Protein AF-A0A8J4EUK7-F1 (afdb_monomer_lite)

Radius of gyration: 21.83 Å; chains: 1; bounding box: 68×36×59 Å

Structure (mmCIF, N/CA/C/O backbone):
data_AF-A0A8J4EUK7-F1
#
_entry.id   AF-A0A8J4EUK7-F1
#
loop_
_atom_site.group_PDB
_atom_site.id
_atom_site.type_symbol
_atom_site.label_atom_id
_atom_site.label_alt_id
_atom_site.label_comp_id
_atom_site.label_asym_id
_atom_site.label_entity_id
_atom_site.label_seq_id
_atom_site.pdbx_PDB_ins_code
_atom_site.Cartn_x
_atom_site.Cartn_y
_atom_site.Cartn_z
_atom_site.occupancy
_atom_site.B_iso_or_equiv
_atom_site.auth_seq_id
_atom_site.auth_comp_id
_atom_site.auth_asym_id
_atom_site.auth_atom_id
_atom_site.pdbx_PDB_model_num
ATOM 1 N N . MET A 1 1 ? -29.110 13.288 3.189 1.00 81.62 1 MET A N 1
ATOM 2 C CA . MET A 1 1 ? -28.163 12.264 3.677 1.00 81.62 1 MET A CA 1
ATOM 3 C C . MET A 1 1 ? -27.012 12.983 4.357 1.00 81.62 1 MET A C 1
ATOM 5 O O . MET A 1 1 ? -26.437 13.863 3.729 1.00 81.62 1 MET A O 1
ATOM 9 N N . VAL A 1 2 ? -26.733 12.681 5.627 1.00 89.19 2 VAL A N 1
ATOM 10 C CA . VAL A 1 2 ? -25.627 13.283 6.393 1.00 89.19 2 VAL A CA 1
ATOM 11 C C . VAL A 1 2 ? -24.588 12.195 6.653 1.00 89.19 2 VAL A C 1
ATOM 13 O O . VAL A 1 2 ? -24.943 11.110 7.102 1.00 89.19 2 VAL A O 1
ATOM 16 N N . LEU A 1 3 ? -23.324 12.474 6.334 1.00 92.38 3 LEU A N 1
ATOM 17 C CA . LEU A 1 3 ? -22.189 11.578 6.562 1.00 92.38 3 LEU A CA 1
ATOM 18 C C . LEU A 1 3 ? -21.253 12.231 7.572 1.00 92.38 3 LEU A C 1
ATOM 20 O O . LEU A 1 3 ? -20.792 13.352 7.362 1.00 92.38 3 LEU A O 1
ATOM 24 N N . THR A 1 4 ? -20.961 11.524 8.655 1.00 90.62 4 THR A N 1
ATOM 25 C CA . THR A 1 4 ? -20.095 12.000 9.737 1.00 90.62 4 THR A CA 1
ATOM 26 C C . THR A 1 4 ? -19.095 10.912 10.095 1.00 90.62 4 THR A C 1
ATOM 28 O O . THR A 1 4 ? -19.456 9.738 10.151 1.00 90.62 4 THR A O 1
ATOM 31 N N . THR A 1 5 ? -17.848 11.287 10.370 1.00 93.00 5 THR A N 1
ATOM 32 C CA . THR A 1 5 ? -16.771 10.357 10.742 1.00 93.00 5 THR A CA 1
ATOM 33 C C . THR A 1 5 ? -16.168 10.768 12.080 1.00 93.00 5 THR A C 1
ATOM 35 O O . THR A 1 5 ? -15.889 11.950 12.272 1.00 93.00 5 THR A O 1
ATOM 38 N N . SER A 1 6 ? -15.905 9.814 12.974 1.00 91.19 6 SER A N 1
ATOM 39 C CA . SER A 1 6 ? -15.146 10.051 14.210 1.00 91.19 6 SER A CA 1
ATOM 40 C C . SER A 1 6 ? -13.853 9.242 14.199 1.00 91.19 6 SER A C 1
ATOM 42 O O . SER A 1 6 ? -13.865 8.058 13.864 1.00 91.19 6 SER A O 1
ATOM 44 N N . ASN A 1 7 ? -12.750 9.873 14.608 1.00 89.25 7 ASN A N 1
ATOM 45 C CA . ASN A 1 7 ? -11.462 9.201 14.809 1.00 89.25 7 ASN A CA 1
ATOM 46 C C . ASN A 1 7 ? -11.324 8.590 16.214 1.00 89.25 7 ASN A C 1
ATOM 48 O O . ASN A 1 7 ? -10.374 7.851 16.459 1.00 89.25 7 ASN A O 1
ATOM 52 N N . ILE A 1 8 ? -12.244 8.894 17.136 1.00 88.00 8 ILE A N 1
ATOM 53 C CA . ILE A 1 8 ? -12.228 8.387 18.511 1.00 88.00 8 ILE A CA 1
ATOM 54 C C . ILE A 1 8 ? -13.443 7.485 18.676 1.00 88.00 8 ILE A C 1
ATOM 56 O O . ILE A 1 8 ? -14.564 7.969 18.785 1.00 88.00 8 ILE A O 1
ATOM 60 N N . THR A 1 9 ? -13.234 6.174 18.641 1.00 79.44 9 THR A N 1
ATOM 61 C CA . THR A 1 9 ? -14.322 5.191 18.534 1.00 79.44 9 THR A CA 1
ATOM 62 C C . THR A 1 9 ? -15.049 4.928 19.846 1.00 79.44 9 THR A C 1
ATOM 64 O O . THR A 1 9 ? -16.249 4.684 19.827 1.00 79.44 9 THR A O 1
ATOM 67 N N . GLN A 1 10 ? -14.349 5.003 20.981 1.00 80.06 10 GLN A N 1
ATOM 68 C CA . GLN A 1 10 ? -14.921 4.743 22.310 1.00 80.06 10 GLN A CA 1
ATOM 69 C C . GLN A 1 10 ? -15.414 6.001 23.037 1.00 80.06 10 GLN A C 1
ATOM 71 O O . GLN A 1 10 ? -16.082 5.883 24.056 1.00 80.06 10 GLN A O 1
ATOM 76 N N . ALA A 1 11 ? -15.111 7.193 22.518 1.00 80.62 11 ALA A N 1
ATOM 77 C CA . ALA A 1 11 ? -15.530 8.465 23.116 1.00 80.62 11 ALA A CA 1
ATOM 78 C C . ALA A 1 11 ? -16.622 9.172 22.297 1.00 80.62 11 ALA A C 1
ATOM 80 O O . ALA A 1 11 ? -16.790 10.384 22.404 1.00 80.62 11 ALA A O 1
ATOM 81 N N . ILE A 1 12 ? -17.326 8.437 21.430 1.00 85.69 12 ILE A N 1
ATOM 82 C CA . ILE A 1 12 ? -18.432 9.006 20.657 1.00 85.69 12 ILE A CA 1
ATOM 83 C C . ILE A 1 12 ? -19.620 9.206 21.592 1.00 85.69 12 ILE A C 1
ATOM 85 O O . ILE A 1 12 ? -19.993 8.301 22.337 1.00 85.69 12 ILE A O 1
ATOM 89 N N . ASP A 1 13 ? -20.219 10.391 21.517 1.00 87.50 13 ASP A N 1
ATOM 90 C CA . ASP A 1 13 ? -21.416 10.733 22.270 1.00 87.50 13 ASP A CA 1
ATOM 91 C C . ASP A 1 13 ? -22.557 9.739 21.986 1.00 87.50 13 ASP A C 1
ATOM 93 O O . ASP A 1 13 ? -22.898 9.447 20.833 1.00 87.50 13 ASP A O 1
ATOM 97 N N . VAL A 1 14 ? -23.152 9.215 23.059 1.00 80.56 14 VAL A N 1
ATOM 98 C CA . VAL A 1 14 ? -24.196 8.186 22.991 1.00 80.56 14 VAL A CA 1
ATOM 99 C C . VAL A 1 14 ? -25.446 8.701 22.276 1.00 80.56 14 VAL A C 1
ATOM 101 O O . VAL A 1 14 ? -26.062 7.939 21.538 1.00 80.56 14 VAL A O 1
ATOM 104 N N . ALA A 1 15 ? -25.794 9.985 22.406 1.00 83.00 15 ALA A N 1
ATOM 105 C CA . ALA A 1 15 ? -26.924 10.580 21.694 1.00 83.00 15 ALA A CA 1
ATOM 106 C C . ALA A 1 15 ? -26.649 10.715 20.189 1.00 83.00 15 ALA A C 1
ATOM 108 O O . ALA A 1 15 ? -27.579 10.677 19.383 1.00 83.00 15 ALA A O 1
ATOM 109 N N . PHE A 1 16 ? -25.382 10.849 19.793 1.00 81.56 16 PHE A N 1
ATOM 110 C CA . PHE A 1 16 ? -24.987 10.847 18.386 1.00 81.56 16 PHE A CA 1
ATOM 111 C C . PHE A 1 16 ? -25.054 9.443 17.783 1.00 81.56 16 PHE A C 1
ATOM 113 O O . PHE A 1 16 ? -25.530 9.259 16.664 1.00 81.56 16 PHE A O 1
ATOM 120 N N . VAL A 1 17 ? -24.622 8.442 18.552 1.00 83.62 17 VAL A N 1
ATOM 121 C CA . VAL A 1 17 ? -24.783 7.031 18.206 1.00 83.62 17 VAL A CA 1
ATOM 122 C C . VAL A 1 17 ? -26.274 6.715 18.083 1.00 83.62 17 VAL A C 1
ATOM 124 O O . VAL A 1 17 ? -26.698 6.222 17.050 1.00 83.62 17 VAL A O 1
ATOM 127 N N . ASP A 1 18 ? -27.106 7.034 19.065 1.00 87.50 18 ASP A N 1
ATOM 128 C CA . ASP A 1 18 ? -28.535 6.691 19.052 1.00 87.50 18 ASP A CA 1
ATOM 129 C C . ASP A 1 18 ? -29.293 7.231 17.821 1.00 87.50 18 ASP A C 1
ATOM 131 O O . ASP A 1 18 ? -30.140 6.547 17.257 1.00 87.50 18 ASP A O 1
ATOM 135 N N . ARG A 1 19 ? -28.907 8.413 17.322 1.00 92.19 19 ARG A N 1
ATOM 136 C CA . ARG A 1 19 ? -29.510 9.046 16.134 1.00 92.19 19 ARG A CA 1
ATOM 137 C C . ARG A 1 19 ? -28.996 8.525 14.788 1.00 92.19 19 ARG A C 1
ATOM 139 O O . ARG A 1 19 ? -29.527 8.926 13.756 1.00 92.19 19 ARG A O 1
ATOM 146 N N . ALA A 1 20 ? -27.942 7.711 14.765 1.00 91.00 20 ALA A N 1
ATOM 147 C CA . ALA A 1 20 ? -27.360 7.212 13.523 1.00 91.00 20 ALA A CA 1
ATOM 148 C C . ALA A 1 20 ? -28.024 5.899 13.082 1.00 91.00 20 ALA A C 1
ATOM 150 O O . ALA A 1 20 ? -27.919 4.889 13.780 1.00 91.00 20 ALA A O 1
ATOM 151 N N . ASP A 1 21 ? -28.612 5.896 11.882 1.00 93.75 21 ASP A N 1
ATOM 152 C CA . ASP A 1 21 ? -29.222 4.700 11.280 1.00 93.75 21 ASP A CA 1
ATOM 153 C C . ASP A 1 21 ? -28.185 3.606 10.974 1.00 93.75 21 ASP A C 1
ATOM 155 O O . ASP A 1 21 ? -28.442 2.415 11.134 1.00 93.75 21 ASP A O 1
ATOM 159 N N . ILE A 1 22 ? -26.988 4.011 10.532 1.00 92.38 22 ILE A N 1
ATOM 160 C CA . ILE A 1 22 ? -25.887 3.108 10.180 1.00 92.38 22 ILE A CA 1
ATOM 161 C C . ILE A 1 22 ? -24.635 3.516 10.947 1.00 92.38 22 ILE A C 1
ATOM 163 O O . ILE A 1 22 ? -24.193 4.664 10.897 1.00 92.38 22 ILE A O 1
ATOM 167 N N . LYS A 1 23 ? -24.027 2.533 11.615 1.00 88.88 23 LYS A N 1
ATOM 168 C CA . LYS A 1 23 ? -22.757 2.665 12.332 1.00 88.88 23 LYS A CA 1
ATOM 169 C C . LYS A 1 23 ? -21.805 1.608 11.811 1.00 88.88 23 LYS A C 1
ATOM 171 O O . LYS A 1 23 ? -22.103 0.419 11.879 1.00 88.88 23 LYS A O 1
ATOM 176 N N . ALA A 1 24 ? -20.657 2.044 11.315 1.00 90.75 24 ALA A N 1
ATOM 177 C CA . ALA A 1 24 ? -19.620 1.151 10.831 1.00 90.75 24 ALA A CA 1
ATOM 178 C C . ALA A 1 24 ? -18.277 1.568 11.428 1.00 90.75 24 ALA A C 1
ATOM 180 O O . ALA A 1 24 ? -17.836 2.704 11.257 1.00 90.75 24 ALA A O 1
ATOM 181 N N . TYR A 1 25 ? -17.624 0.639 12.122 1.00 91.56 25 TYR A N 1
ATOM 182 C CA . TYR A 1 25 ? -16.222 0.793 12.480 1.00 91.56 25 TYR A CA 1
ATOM 183 C C . TYR A 1 25 ? -15.355 0.395 11.284 1.00 91.56 25 TYR A C 1
ATOM 185 O O . TYR A 1 25 ? -15.501 -0.704 10.750 1.00 91.56 25 TYR A O 1
ATOM 193 N N . ILE A 1 26 ? -14.442 1.280 10.881 1.00 92.00 26 ILE A N 1
ATOM 194 C CA . ILE A 1 26 ? -13.470 1.017 9.818 1.00 92.00 26 ILE A CA 1
ATOM 195 C C . ILE A 1 26 ? -12.089 0.877 10.460 1.00 92.00 26 ILE A C 1
ATOM 197 O O . ILE A 1 26 ? -11.484 1.863 10.881 1.00 92.00 26 ILE A O 1
ATOM 201 N N . GLY A 1 27 ? -11.620 -0.366 10.563 1.00 90.62 27 GLY A N 1
ATOM 202 C CA . GLY A 1 27 ? -10.303 -0.699 11.102 1.00 90.62 27 GLY A CA 1
ATOM 203 C C . GLY A 1 27 ? -9.146 -0.406 10.135 1.00 90.62 27 GLY A C 1
ATOM 204 O O . GLY A 1 27 ? -9.355 0.102 9.028 1.00 90.62 27 GLY A O 1
ATOM 205 N N . PRO A 1 28 ? -7.902 -0.732 10.534 1.00 91.81 28 PRO A N 1
ATOM 206 C CA . PRO A 1 28 ? -6.763 -0.694 9.624 1.00 91.81 28 PRO A CA 1
ATOM 207 C C . PRO A 1 28 ? -6.976 -1.640 8.425 1.00 91.81 28 PRO A C 1
ATOM 209 O O . PRO A 1 28 ? -7.698 -2.635 8.531 1.00 91.81 28 PRO A O 1
ATOM 212 N N . PRO A 1 29 ? -6.352 -1.351 7.270 1.00 95.56 29 PRO A N 1
ATOM 213 C CA . PRO A 1 29 ? -6.521 -2.154 6.066 1.00 95.56 29 PRO A CA 1
ATOM 214 C C . PRO A 1 29 ? -5.973 -3.575 6.249 1.00 95.56 29 PRO A C 1
ATOM 216 O O . PRO A 1 29 ? -4.848 -3.778 6.721 1.00 95.56 29 PRO A O 1
ATOM 219 N N . THR A 1 30 ? -6.759 -4.559 5.806 1.00 96.19 30 THR A N 1
ATOM 220 C CA . THR A 1 30 ? -6.350 -5.969 5.731 1.00 96.19 30 THR A CA 1
ATOM 221 C C . THR A 1 30 ? -5.168 -6.145 4.779 1.00 96.19 30 THR A C 1
ATOM 223 O O . THR A 1 30 ? -4.945 -5.305 3.908 1.00 96.19 30 THR A O 1
ATOM 226 N N . LEU A 1 31 ? -4.429 -7.256 4.882 1.00 95.94 31 LEU A N 1
ATOM 227 C CA . LEU A 1 31 ? -3.304 -7.539 3.980 1.00 95.94 31 LEU A CA 1
ATOM 228 C C . LEU A 1 31 ? -3.701 -7.453 2.495 1.00 95.94 31 LEU A C 1
ATOM 230 O O . LEU A 1 31 ? -2.986 -6.833 1.710 1.00 95.94 31 LEU A O 1
ATOM 234 N N . ALA A 1 32 ? -4.873 -7.988 2.136 1.00 96.69 32 ALA A N 1
ATOM 235 C CA . ALA A 1 32 ? -5.432 -7.886 0.789 1.00 96.69 32 ALA A CA 1
ATOM 236 C C . ALA A 1 32 ? -5.620 -6.425 0.350 1.00 96.69 32 ALA A C 1
ATOM 238 O O . ALA A 1 32 ? -5.200 -6.038 -0.739 1.00 96.69 32 ALA A O 1
ATOM 239 N N . ALA A 1 33 ? -6.195 -5.591 1.223 1.00 97.31 33 ALA A N 1
ATOM 240 C CA . ALA A 1 33 ? -6.384 -4.172 0.948 1.00 97.31 33 ALA A CA 1
ATOM 241 C C . ALA A 1 33 ? -5.045 -3.430 0.825 1.00 97.31 33 ALA A C 1
ATOM 243 O O . ALA A 1 33 ? -4.881 -2.620 -0.083 1.00 97.31 33 ALA A O 1
ATOM 244 N N . ARG A 1 34 ? -4.063 -3.725 1.689 1.00 97.75 34 ARG A N 1
ATOM 245 C CA . ARG A 1 34 ? -2.718 -3.133 1.601 1.00 97.75 34 ARG A CA 1
ATOM 246 C C . ARG A 1 34 ? -2.045 -3.479 0.281 1.00 97.75 34 ARG A C 1
ATOM 248 O O . ARG A 1 34 ? -1.519 -2.585 -0.377 1.00 97.75 34 ARG A O 1
ATOM 255 N N . TYR A 1 35 ? -2.104 -4.748 -0.115 1.00 98.00 35 TYR A N 1
ATOM 256 C CA . TYR A 1 35 ? -1.565 -5.207 -1.387 1.00 98.00 35 TYR A CA 1
ATOM 257 C C . TYR A 1 35 ? -2.206 -4.472 -2.565 1.00 98.00 35 TYR A C 1
ATOM 259 O O . TYR A 1 35 ? -1.487 -3.888 -3.368 1.00 98.00 35 TYR A O 1
ATOM 267 N N . GLU A 1 36 ? -3.540 -4.427 -2.647 1.00 97.94 36 GLU A N 1
ATOM 268 C CA . GLU A 1 36 ? -4.226 -3.777 -3.773 1.00 97.94 36 GLU A CA 1
ATOM 269 C C . GLU A 1 36 ? -4.023 -2.253 -3.793 1.00 97.94 36 GLU A C 1
ATOM 271 O O . GLU A 1 36 ? -3.881 -1.665 -4.863 1.00 97.94 36 GLU A O 1
ATOM 276 N N . MET A 1 37 ? -3.921 -1.597 -2.632 1.00 97.94 37 MET A N 1
ATOM 277 C CA . MET A 1 37 ? -3.575 -0.171 -2.558 1.00 97.94 37 MET A CA 1
ATOM 278 C C . MET A 1 37 ? -2.171 0.115 -3.108 1.00 97.94 37 MET A C 1
ATOM 280 O O . MET A 1 37 ? -1.980 1.071 -3.868 1.00 97.94 37 MET A O 1
ATOM 284 N N . LEU A 1 38 ? -1.183 -0.702 -2.724 1.00 98.06 38 LEU A N 1
ATOM 285 C CA . LEU A 1 38 ? 0.186 -0.568 -3.221 1.00 98.06 38 LEU A CA 1
ATOM 286 C C . LEU A 1 38 ? 0.268 -0.936 -4.707 1.00 98.06 38 LEU A C 1
ATOM 288 O O . LEU A 1 38 ? 0.867 -0.188 -5.475 1.00 98.06 38 LEU A O 1
ATOM 292 N N . ARG A 1 39 ? -0.396 -2.018 -5.134 1.00 98.00 39 ARG A N 1
ATOM 293 C CA . ARG A 1 39 ? -0.499 -2.436 -6.540 1.00 98.00 39 ARG A CA 1
ATOM 294 C C . ARG A 1 39 ? -1.076 -1.324 -7.407 1.00 98.00 39 ARG A C 1
ATOM 296 O O . ARG A 1 39 ? -0.464 -0.968 -8.407 1.00 98.00 39 ARG A O 1
ATOM 303 N N . GLY A 1 40 ? -2.198 -0.730 -6.996 1.00 97.94 40 GLY A N 1
ATOM 304 C CA . GLY A 1 40 ? -2.817 0.390 -7.706 1.00 97.94 40 GLY A CA 1
ATOM 305 C C . GLY A 1 40 ? -1.871 1.582 -7.853 1.00 97.94 40 GLY A C 1
ATOM 306 O O . GLY A 1 40 ? -1.793 2.182 -8.919 1.00 97.94 40 GLY A O 1
ATOM 307 N N . SER A 1 41 ? -1.084 1.871 -6.815 1.00 97.62 41 SER A N 1
ATOM 308 C CA . SER A 1 41 ? -0.088 2.945 -6.859 1.00 97.62 41 SER A CA 1
ATOM 309 C C . SER A 1 41 ? 1.068 2.631 -7.817 1.00 97.62 41 SER A C 1
ATOM 311 O O . SER A 1 41 ? 1.484 3.501 -8.572 1.00 97.62 41 SER A O 1
ATOM 313 N N . VAL A 1 42 ? 1.578 1.396 -7.825 1.00 97.50 42 VAL A N 1
ATOM 314 C CA . VAL A 1 42 ? 2.653 0.966 -8.741 1.00 97.50 42 VAL A CA 1
ATOM 315 C C . VAL A 1 42 ? 2.185 0.995 -10.199 1.00 97.50 42 VAL A C 1
ATOM 317 O O . VAL A 1 42 ? 2.905 1.485 -11.066 1.00 97.50 42 VAL A O 1
ATOM 320 N N . VAL A 1 43 ? 0.965 0.525 -10.468 1.00 97.69 43 VAL A N 1
ATOM 321 C CA . VAL A 1 43 ? 0.353 0.590 -11.804 1.00 97.69 43 VAL A CA 1
ATOM 322 C C . VAL A 1 43 ? 0.172 2.040 -12.256 1.00 97.69 43 VAL A C 1
ATOM 324 O O . VAL A 1 43 ? 0.479 2.365 -13.398 1.00 97.69 43 VAL A O 1
ATOM 327 N N . GLU A 1 44 ? -0.247 2.936 -11.363 1.00 97.81 44 GLU A N 1
ATOM 328 C CA . GLU A 1 44 ? -0.381 4.358 -11.693 1.00 97.81 44 GLU A CA 1
ATOM 329 C C . GLU A 1 44 ? 0.974 5.022 -11.986 1.00 97.81 44 GLU A C 1
ATOM 331 O O . GLU A 1 44 ? 1.080 5.827 -12.908 1.00 97.81 44 GLU A O 1
ATOM 336 N N . LEU A 1 45 ? 2.036 4.651 -11.264 1.00 95.69 45 LEU A N 1
ATOM 337 C CA . LEU A 1 45 ? 3.393 5.139 -11.540 1.00 95.69 45 LEU A CA 1
ATOM 338 C C . LEU A 1 45 ? 3.943 4.633 -12.880 1.00 95.69 45 LEU A C 1
ATOM 340 O O . LEU A 1 45 ? 4.670 5.363 -13.554 1.00 95.69 45 LEU A O 1
ATOM 344 N N . SER A 1 46 ? 3.580 3.414 -13.281 1.00 96.19 46 SER A N 1
ATOM 345 C CA . SER A 1 46 ? 3.848 2.890 -14.625 1.00 96.19 46 SER A CA 1
ATOM 346 C C . SER A 1 46 ? 3.088 3.694 -15.687 1.00 96.19 46 SER A C 1
ATOM 348 O O . SER A 1 46 ? 3.696 4.218 -16.618 1.00 96.19 46 SER A O 1
ATOM 350 N N . ARG A 1 47 ? 1.786 3.940 -15.482 1.00 97.25 47 ARG A N 1
ATOM 351 C CA . ARG A 1 47 ? 0.961 4.778 -16.371 1.00 97.25 47 ARG A CA 1
ATOM 352 C C . ARG A 1 47 ? 1.494 6.212 -16.510 1.00 97.25 47 ARG A C 1
ATOM 354 O O . ARG A 1 47 ? 1.367 6.814 -17.573 1.00 97.25 47 ARG A O 1
ATOM 361 N N . ALA A 1 48 ? 2.076 6.764 -15.445 1.00 95.62 48 ALA A N 1
ATOM 362 C CA . ALA A 1 48 ? 2.672 8.098 -15.421 1.00 95.62 48 ALA A CA 1
ATOM 363 C C . ALA A 1 48 ? 4.081 8.169 -16.047 1.00 95.62 48 ALA A C 1
ATOM 365 O O . ALA A 1 48 ? 4.646 9.258 -16.131 1.00 95.62 48 ALA A O 1
ATOM 366 N N . GLY A 1 49 ? 4.665 7.038 -16.463 1.00 94.19 49 GLY A N 1
ATOM 367 C CA . GLY A 1 49 ? 6.016 6.977 -17.031 1.00 94.19 49 GLY A CA 1
ATOM 368 C C . GLY A 1 49 ? 7.140 7.124 -16.000 1.00 94.19 49 GLY A C 1
ATOM 369 O O . GLY A 1 49 ? 8.277 7.404 -16.368 1.00 94.19 49 GLY A O 1
ATOM 370 N N . ILE A 1 50 ? 6.842 6.950 -14.707 1.00 94.38 50 ILE A N 1
ATOM 371 C CA . ILE A 1 50 ? 7.856 6.933 -13.640 1.00 94.38 50 ILE A CA 1
ATOM 372 C C . ILE A 1 50 ? 8.501 5.547 -13.548 1.00 94.38 50 ILE A C 1
ATOM 374 O O . ILE A 1 50 ? 9.699 5.441 -13.282 1.00 94.38 50 ILE A O 1
ATOM 378 N N . ILE A 1 51 ? 7.724 4.490 -13.794 1.00 95.56 51 ILE A N 1
ATOM 379 C CA . ILE A 1 51 ? 8.210 3.112 -13.932 1.00 95.56 51 ILE A CA 1
ATOM 380 C C . ILE A 1 51 ? 8.217 2.740 -15.419 1.00 95.56 51 ILE A C 1
ATOM 382 O O . ILE A 1 51 ? 7.266 3.057 -16.127 1.00 95.56 51 ILE A O 1
ATOM 386 N N . ALA A 1 52 ? 9.297 2.110 -15.888 1.00 93.31 52 ALA A N 1
ATOM 387 C CA . ALA A 1 52 ? 9.550 1.862 -17.310 1.00 93.31 52 ALA A CA 1
ATOM 388 C C . ALA A 1 52 ? 8.645 0.780 -17.910 1.00 93.31 52 ALA A C 1
ATOM 390 O O . ALA A 1 52 ? 8.239 0.875 -19.065 1.00 93.31 52 ALA A O 1
ATOM 391 N N . GLU A 1 53 ? 8.369 -0.268 -17.142 1.00 93.75 53 GLU A N 1
ATOM 392 C CA . GLU A 1 53 ? 7.623 -1.431 -17.598 1.00 93.75 53 GLU A CA 1
ATOM 393 C C . GLU A 1 53 ? 6.119 -1.280 -17.327 1.00 93.75 53 GLU A C 1
ATOM 395 O O . GLU A 1 53 ? 5.709 -0.587 -16.389 1.00 93.75 53 GLU A O 1
ATOM 400 N N . ASP A 1 54 ? 5.283 -1.975 -18.105 1.00 94.88 54 ASP A N 1
ATOM 401 C CA . ASP A 1 54 ? 3.839 -2.048 -17.859 1.00 94.88 54 ASP A CA 1
ATOM 402 C C . ASP A 1 54 ? 3.538 -2.955 -16.655 1.00 94.88 54 ASP A C 1
ATOM 404 O O . ASP A 1 54 ? 3.375 -4.174 -16.751 1.00 94.88 54 ASP A O 1
ATOM 408 N N . MET A 1 55 ? 3.442 -2.333 -15.482 1.00 94.69 55 MET A N 1
ATOM 409 C CA . MET A 1 55 ? 3.197 -3.038 -14.226 1.00 94.69 55 MET A CA 1
ATOM 410 C C . MET A 1 55 ? 1.783 -3.628 -14.131 1.00 94.69 55 MET A C 1
ATOM 412 O O . MET A 1 55 ? 1.542 -4.465 -13.261 1.00 94.69 55 MET A O 1
ATOM 416 N N . SER A 1 56 ? 0.846 -3.232 -15.002 1.00 94.00 56 SER A N 1
ATOM 417 C CA . SER A 1 56 ? -0.525 -3.754 -14.979 1.00 94.00 56 SER A CA 1
ATOM 418 C C . SER A 1 56 ? -0.590 -5.234 -15.368 1.00 94.00 56 SER A C 1
ATOM 420 O O . SER A 1 56 ? -1.378 -5.986 -14.790 1.00 94.00 56 SER A O 1
ATOM 422 N N . GLN A 1 57 ? 0.292 -5.655 -16.280 1.00 90.81 57 GLN A N 1
ATOM 423 C CA . GLN A 1 57 ? 0.431 -7.037 -16.741 1.00 90.81 57 GLN A CA 1
ATOM 424 C C . GLN A 1 57 ? 1.453 -7.831 -15.919 1.00 90.81 57 GLN A C 1
ATOM 426 O O . GLN A 1 57 ? 1.394 -9.058 -15.870 1.00 90.81 57 GLN A O 1
ATOM 431 N N . MET A 1 58 ? 2.376 -7.139 -15.246 1.00 93.12 58 MET A N 1
ATOM 432 C CA . MET A 1 58 ? 3.476 -7.770 -14.511 1.00 93.12 58 MET A CA 1
ATOM 433 C C . MET A 1 58 ? 3.186 -8.030 -13.023 1.00 93.12 58 MET A C 1
ATOM 435 O O . MET A 1 58 ? 3.970 -8.710 -12.359 1.00 93.12 58 MET A O 1
ATOM 439 N N . LEU A 1 59 ? 2.075 -7.507 -12.487 1.00 95.12 59 LEU A N 1
ATOM 440 C CA . LEU A 1 59 ? 1.654 -7.691 -11.094 1.00 95.12 59 LEU A CA 1
ATOM 441 C C . LEU A 1 59 ? 0.316 -8.422 -10.988 1.00 95.12 59 LEU A C 1
ATOM 443 O O . LEU A 1 59 ? -0.739 -7.903 -11.373 1.00 95.12 59 LEU A O 1
ATOM 447 N N . LEU A 1 60 ? 0.346 -9.590 -10.350 1.00 95.19 60 LEU A N 1
ATOM 448 C CA . LEU A 1 60 ? -0.842 -10.396 -10.093 1.00 95.19 60 LEU A CA 1
ATOM 449 C C . LEU A 1 60 ? -1.793 -9.705 -9.102 1.00 95.19 60 LEU A C 1
ATOM 451 O O . LEU A 1 60 ? -1.334 -9.011 -8.192 1.00 95.19 60 LEU A O 1
ATOM 455 N N . PRO A 1 61 ? -3.114 -9.919 -9.215 1.00 96.38 61 PRO A N 1
ATOM 456 C CA . PRO A 1 61 ? -4.058 -9.591 -8.149 1.00 96.38 61 PRO A CA 1
ATOM 457 C C . PRO A 1 61 ? -3.738 -10.360 -6.862 1.00 96.38 61 PRO A C 1
ATOM 459 O O . PRO A 1 61 ? -3.188 -11.464 -6.918 1.00 96.38 61 PRO A O 1
ATOM 462 N N . TYR A 1 62 ? -4.141 -9.824 -5.707 1.00 95.56 62 TYR A N 1
ATOM 463 C CA . TYR A 1 62 ? -3.818 -10.394 -4.392 1.00 95.56 62 TYR A CA 1
ATOM 464 C C . TYR A 1 62 ? -4.127 -11.894 -4.284 1.00 95.56 62 TYR A C 1
ATOM 466 O O . TYR A 1 62 ? -3.286 -12.670 -3.830 1.00 95.56 62 TYR A O 1
ATOM 474 N N . ALA A 1 63 ? -5.313 -12.312 -4.737 1.00 93.94 63 ALA A N 1
ATOM 475 C CA . ALA A 1 63 ? -5.758 -13.703 -4.647 1.00 93.94 63 ALA A CA 1
ATOM 476 C C . ALA A 1 63 ? -4.802 -14.676 -5.363 1.00 93.94 63 ALA A C 1
ATOM 478 O O . ALA A 1 63 ? -4.503 -15.746 -4.838 1.00 93.94 63 ALA A O 1
ATOM 479 N N . ALA A 1 64 ? -4.281 -14.282 -6.528 1.00 94.06 64 ALA A N 1
ATOM 480 C CA . ALA A 1 64 ? -3.317 -15.078 -7.279 1.00 94.06 64 ALA A CA 1
ATOM 481 C C . ALA A 1 64 ? -1.907 -14.975 -6.679 1.00 94.06 64 ALA A C 1
ATOM 483 O O . ALA A 1 64 ? -1.220 -15.986 -6.569 1.00 94.06 64 ALA A O 1
ATOM 484 N N . ALA A 1 65 ? -1.495 -13.782 -6.235 1.00 91.62 65 ALA A N 1
ATOM 485 C CA . ALA A 1 65 ? -0.182 -13.547 -5.633 1.00 91.62 65 ALA A CA 1
ATOM 486 C C . ALA A 1 65 ? 0.038 -14.363 -4.345 1.00 91.62 65 ALA A C 1
ATOM 488 O O . ALA A 1 65 ? 1.133 -14.868 -4.109 1.00 91.62 65 ALA A O 1
ATOM 489 N N . VAL A 1 66 ? -1.000 -14.531 -3.520 1.00 91.38 66 VAL A N 1
ATOM 490 C CA . VAL A 1 66 ? -0.923 -15.370 -2.314 1.00 91.38 66 VAL A CA 1
ATOM 491 C C . VAL A 1 66 ? -0.837 -16.859 -2.653 1.00 91.38 66 VAL A C 1
ATOM 493 O O . VAL A 1 66 ? -0.134 -17.585 -1.958 1.00 91.38 66 VAL A O 1
ATOM 496 N N . ALA A 1 67 ? -1.498 -17.311 -3.723 1.00 88.50 67 ALA A N 1
ATOM 497 C CA . ALA A 1 67 ? -1.516 -18.721 -4.116 1.00 88.50 67 ALA A CA 1
ATOM 498 C C . ALA A 1 67 ? -0.154 -19.223 -4.626 1.00 88.50 67 ALA A C 1
ATOM 500 O O . ALA A 1 67 ? 0.163 -20.400 -4.480 1.00 88.50 67 ALA A O 1
ATOM 501 N N . ILE A 1 68 ? 0.650 -18.330 -5.209 1.00 84.06 68 ILE A N 1
ATOM 502 C CA . ILE A 1 68 ? 2.001 -18.642 -5.702 1.00 84.06 68 ILE A CA 1
ATOM 503 C C . ILE A 1 68 ? 3.099 -18.402 -4.657 1.00 84.06 68 ILE A C 1
ATOM 505 O O . ILE A 1 68 ? 4.247 -18.792 -4.866 1.00 84.06 68 ILE A O 1
ATOM 509 N N . SER A 1 69 ? 2.776 -17.729 -3.551 1.00 69.44 69 SER A N 1
ATOM 510 C CA . SER A 1 69 ? 3.733 -17.469 -2.480 1.00 69.44 69 SER A CA 1
ATOM 511 C C . SER A 1 69 ? 3.907 -18.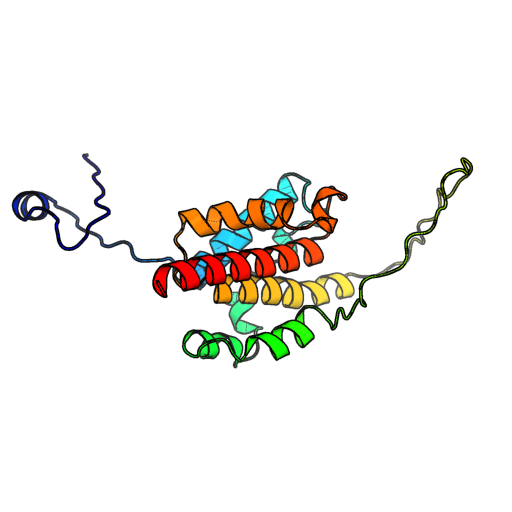738 -1.639 1.00 69.44 69 SER A C 1
ATOM 513 O O . SER A 1 69 ? 2.909 -19.379 -1.299 1.00 69.44 69 SER A O 1
ATOM 515 N N . PRO A 1 70 ? 5.141 -19.141 -1.280 1.00 56.38 70 PRO A N 1
ATOM 516 C CA . PRO A 1 70 ? 5.341 -20.327 -0.462 1.00 56.38 70 PRO A CA 1
ATOM 517 C C . PRO A 1 70 ? 4.588 -20.198 0.879 1.00 56.38 70 PRO A C 1
ATOM 519 O O . PRO A 1 70 ? 4.558 -19.109 1.466 1.00 56.38 70 PRO A O 1
ATOM 522 N N . PRO A 1 71 ? 4.031 -21.304 1.415 1.00 48.00 71 PRO A N 1
ATOM 523 C CA . PRO A 1 71 ? 3.114 -21.311 2.565 1.00 48.00 71 PRO A CA 1
ATOM 524 C C . PRO A 1 71 ? 3.679 -20.767 3.898 1.00 48.00 71 PRO A C 1
ATOM 526 O O . PRO A 1 71 ? 2.968 -20.740 4.898 1.00 48.00 71 PRO A O 1
ATOM 529 N N . GLY A 1 72 ? 4.925 -20.279 3.937 1.00 47.53 72 GLY A N 1
ATOM 530 C CA . GLY A 1 72 ? 5.547 -19.651 5.109 1.00 47.53 72 GLY A CA 1
ATOM 531 C C . GLY A 1 72 ? 5.397 -18.124 5.213 1.00 47.53 72 GLY A C 1
ATOM 532 O O . GLY A 1 72 ? 5.552 -17.583 6.304 1.00 47.53 72 GLY A O 1
ATOM 533 N N . ALA A 1 73 ? 5.071 -17.405 4.129 1.00 49.31 73 ALA A N 1
ATOM 534 C CA . ALA A 1 73 ? 5.006 -15.933 4.154 1.00 49.31 73 ALA A CA 1
ATOM 535 C C . ALA A 1 73 ? 3.717 -15.388 4.805 1.00 49.31 73 ALA A C 1
ATOM 537 O O . ALA A 1 73 ? 3.737 -14.336 5.440 1.00 49.31 73 ALA A O 1
ATOM 538 N N . SER A 1 74 ? 2.603 -16.122 4.697 1.00 45.09 74 SER A N 1
ATOM 539 C CA . SER A 1 74 ? 1.317 -15.743 5.306 1.00 45.09 74 SER A CA 1
ATOM 540 C C . SER A 1 74 ? 1.255 -16.018 6.815 1.00 45.09 74 SER A C 1
ATOM 542 O O . SER A 1 74 ? 0.457 -15.389 7.505 1.00 45.09 74 SER A O 1
ATOM 544 N N . ALA A 1 75 ? 2.073 -16.939 7.338 1.00 40.56 75 ALA A N 1
ATOM 545 C CA . ALA A 1 75 ? 2.115 -17.282 8.765 1.00 40.56 75 ALA A CA 1
ATOM 546 C C . ALA A 1 75 ? 3.017 -16.337 9.586 1.00 40.56 75 ALA A C 1
ATOM 548 O O . ALA A 1 75 ? 2.828 -16.187 10.791 1.00 40.56 75 ALA A O 1
ATOM 549 N N . ALA A 1 76 ? 3.960 -15.645 8.938 1.00 42.19 76 ALA A N 1
ATOM 550 C CA . ALA A 1 76 ? 4.850 -14.678 9.585 1.00 42.19 76 ALA A CA 1
ATOM 551 C C . ALA A 1 76 ? 4.156 -13.357 9.979 1.00 42.19 76 ALA A C 1
ATOM 553 O O . ALA A 1 76 ? 4.739 -12.558 10.705 1.00 42.19 76 ALA A O 1
ATOM 554 N N . ALA A 1 77 ? 2.899 -13.140 9.569 1.00 44.06 77 ALA A N 1
ATOM 555 C CA . ALA A 1 77 ? 2.112 -11.961 9.940 1.00 44.06 77 ALA A CA 1
ATOM 556 C C . ALA A 1 77 ? 1.832 -11.845 11.458 1.00 44.06 77 ALA A C 1
ATOM 558 O O . ALA A 1 77 ? 1.385 -10.797 11.907 1.00 44.06 77 ALA A O 1
ATOM 559 N N . GLY A 1 78 ? 2.112 -12.892 12.250 1.00 36.88 78 GLY A N 1
ATOM 560 C CA . GLY A 1 78 ? 1.976 -12.890 13.712 1.00 36.88 78 GLY A CA 1
ATOM 561 C C . GLY A 1 78 ? 3.278 -13.045 14.510 1.00 36.88 78 GLY A C 1
ATOM 562 O O . GLY A 1 78 ? 3.208 -13.107 15.734 1.00 36.88 78 GLY A O 1
ATOM 563 N N . VAL A 1 79 ? 4.457 -13.129 13.875 1.00 31.80 79 VAL A N 1
ATOM 564 C CA . VAL A 1 79 ? 5.726 -13.389 14.587 1.00 31.80 79 VAL A CA 1
ATOM 565 C C . VAL A 1 79 ? 6.754 -12.310 14.259 1.00 31.80 79 VAL A C 1
ATOM 567 O O . VAL A 1 79 ? 7.191 -12.161 13.121 1.00 31.80 79 VAL A O 1
ATOM 570 N N . GLY A 1 80 ? 7.121 -11.537 15.280 1.00 35.47 80 GLY A N 1
ATOM 571 C CA . GLY A 1 80 ? 7.978 -10.362 15.177 1.00 35.47 80 GLY A CA 1
ATOM 572 C C . GLY A 1 80 ? 9.328 -10.585 14.479 1.00 35.47 80 GLY A C 1
ATOM 573 O O . GLY A 1 80 ? 10.013 -11.581 14.688 1.00 35.47 80 GLY A O 1
ATOM 574 N N . LEU A 1 81 ? 9.685 -9.584 13.670 1.00 40.44 81 LEU A N 1
ATOM 575 C CA . LEU A 1 81 ? 11.002 -9.033 13.297 1.00 40.44 81 LEU A CA 1
ATOM 576 C C . LEU A 1 81 ? 12.203 -9.932 12.905 1.00 40.44 81 LEU A C 1
ATOM 578 O O . LEU A 1 81 ? 13.173 -9.379 12.394 1.00 40.44 81 LEU A O 1
ATOM 582 N N . SER A 1 82 ? 12.197 -11.261 13.041 1.00 38.81 82 SER A N 1
ATOM 583 C CA . SER A 1 82 ? 13.400 -12.083 12.771 1.00 38.81 82 SER A CA 1
ATOM 584 C C . SER A 1 82 ? 13.417 -12.784 11.398 1.00 38.81 82 SER A C 1
ATOM 586 O O . SER A 1 82 ? 14.487 -13.068 10.863 1.00 38.81 82 SER A O 1
ATOM 588 N N . ALA A 1 83 ? 12.262 -12.990 10.753 1.00 40.06 83 ALA A N 1
ATOM 589 C CA . ALA A 1 83 ? 12.159 -13.749 9.493 1.00 40.06 83 ALA A CA 1
ATOM 590 C C . ALA A 1 83 ? 12.524 -12.961 8.209 1.00 40.06 83 ALA A C 1
ATOM 592 O O . ALA A 1 83 ? 12.620 -13.542 7.125 1.00 40.06 83 ALA A O 1
ATOM 593 N N . ASN A 1 84 ? 12.755 -11.646 8.304 1.00 45.94 84 ASN A N 1
ATOM 594 C CA . ASN A 1 84 ? 12.936 -10.775 7.133 1.00 45.94 84 ASN A CA 1
ATOM 595 C C . ASN A 1 84 ? 14.302 -10.920 6.437 1.00 45.94 84 ASN A C 1
ATOM 597 O O . ASN A 1 84 ? 14.420 -10.591 5.258 1.00 45.94 84 ASN A O 1
ATOM 601 N N . SER A 1 85 ? 15.333 -11.434 7.116 1.00 43.69 85 SER A N 1
ATOM 602 C CA . SER A 1 85 ? 16.688 -11.548 6.549 1.00 43.69 85 SER A CA 1
ATOM 603 C C . SER A 1 85 ? 16.785 -12.602 5.437 1.00 43.69 85 SER A C 1
ATOM 605 O O . SER A 1 85 ? 17.395 -12.345 4.397 1.00 43.69 85 SER A O 1
ATOM 607 N N . HIS A 1 86 ? 16.132 -13.756 5.613 1.00 42.44 86 HIS A N 1
ATOM 608 C CA . HIS A 1 86 ? 16.104 -14.831 4.616 1.00 42.44 86 HIS A CA 1
ATOM 609 C C . HIS A 1 86 ? 15.220 -14.485 3.412 1.00 42.44 86 HIS A C 1
ATOM 611 O O . HIS A 1 86 ? 15.648 -14.665 2.273 1.00 42.44 86 HIS A O 1
ATOM 617 N N . LEU A 1 87 ? 14.032 -13.912 3.643 1.00 45.28 87 LEU A N 1
ATOM 618 C CA . LEU A 1 87 ? 13.126 -13.499 2.565 1.00 45.28 87 LEU A CA 1
ATOM 619 C C . LEU A 1 87 ? 13.759 -12.404 1.687 1.00 45.28 87 LEU A C 1
ATOM 621 O O . LEU A 1 87 ? 13.613 -12.419 0.463 1.00 45.28 87 LEU A O 1
ATOM 625 N N . HIS A 1 88 ? 14.516 -11.488 2.306 1.00 48.91 88 HIS A N 1
ATOM 626 C CA . HIS A 1 88 ? 15.201 -10.414 1.596 1.00 48.91 88 HIS A CA 1
ATOM 627 C C . HIS A 1 88 ? 16.316 -10.939 0.669 1.00 48.91 88 HIS A C 1
ATOM 629 O O . HIS A 1 88 ? 16.445 -10.482 -0.467 1.00 48.91 88 HIS A O 1
ATOM 635 N N . ALA A 1 89 ? 17.086 -11.942 1.110 1.00 48.16 89 ALA A N 1
ATOM 636 C CA . ALA A 1 89 ? 18.123 -12.572 0.291 1.00 48.16 89 ALA A CA 1
ATOM 637 C C . ALA A 1 89 ? 17.541 -13.357 -0.900 1.00 48.16 89 ALA A C 1
ATOM 639 O O . ALA A 1 89 ? 18.074 -13.268 -2.007 1.00 48.16 89 ALA A O 1
ATOM 640 N N . THR A 1 90 ? 16.431 -14.074 -0.692 1.00 57.75 90 THR A N 1
ATOM 641 C CA . THR A 1 90 ? 15.776 -14.892 -1.727 1.00 57.75 90 THR A CA 1
ATOM 642 C C . THR A 1 90 ? 15.058 -14.055 -2.790 1.00 57.75 90 THR A C 1
ATOM 644 O O . THR A 1 90 ? 15.132 -14.392 -3.967 1.00 57.75 90 THR A O 1
ATOM 647 N N . LEU A 1 91 ? 14.387 -12.959 -2.412 1.00 58.38 91 LEU A N 1
ATOM 648 C CA . LEU A 1 91 ? 13.600 -12.144 -3.352 1.00 58.38 91 LEU A CA 1
ATOM 649 C C . LEU A 1 91 ? 14.402 -11.015 -4.015 1.00 58.38 91 LEU A C 1
ATOM 651 O O . LEU A 1 91 ? 14.166 -10.694 -5.180 1.00 58.38 91 LEU A O 1
ATOM 655 N N . TYR A 1 92 ? 15.357 -10.407 -3.303 1.00 54.78 92 TYR A N 1
ATOM 656 C CA . TYR A 1 92 ? 16.064 -9.210 -3.783 1.00 54.78 92 TYR A CA 1
ATOM 657 C C . TYR A 1 92 ? 17.532 -9.457 -4.152 1.00 54.78 92 TYR A C 1
ATOM 659 O O . TYR A 1 92 ? 18.173 -8.546 -4.687 1.00 54.78 92 TYR A O 1
ATOM 667 N N . GLY A 1 93 ? 18.051 -10.667 -3.910 1.00 51.00 93 GLY A N 1
ATOM 668 C CA . GLY A 1 93 ? 19.451 -11.030 -4.114 1.00 51.00 93 GLY A CA 1
ATOM 669 C C . GLY A 1 93 ? 20.397 -10.328 -3.131 1.00 51.00 93 GLY A C 1
ATOM 670 O O . GLY A 1 93 ? 20.180 -9.185 -2.712 1.00 51.00 93 GLY A O 1
ATOM 671 N N . SER A 1 94 ? 21.481 -11.009 -2.759 1.00 36.78 94 SER A N 1
ATOM 672 C CA . SER A 1 94 ? 22.529 -10.488 -1.875 1.00 36.78 94 SER A CA 1
ATOM 673 C C . SER A 1 94 ? 23.258 -9.290 -2.496 1.00 36.78 94 SER A C 1
ATOM 675 O O . SER A 1 94 ? 24.328 -9.433 -3.076 1.00 36.78 94 SER A O 1
ATOM 677 N N . SER A 1 95 ? 22.724 -8.080 -2.337 1.00 36.66 95 SER A N 1
ATOM 678 C CA . SER A 1 95 ? 23.486 -6.853 -2.580 1.00 36.66 95 SER A CA 1
ATOM 679 C C . SER A 1 95 ? 24.370 -6.558 -1.367 1.00 36.66 95 SER A C 1
ATOM 681 O O . SER A 1 95 ? 24.071 -5.669 -0.573 1.00 36.66 95 SER A O 1
ATOM 683 N N . ARG A 1 96 ? 25.472 -7.302 -1.214 1.00 33.03 96 ARG A N 1
ATOM 684 C CA . ARG A 1 96 ? 26.646 -6.783 -0.500 1.00 33.03 96 ARG A CA 1
ATOM 685 C C . ARG A 1 96 ? 27.412 -5.888 -1.476 1.00 33.03 96 ARG A C 1
ATOM 687 O O . ARG A 1 96 ? 28.272 -6.370 -2.200 1.00 33.03 96 ARG A O 1
ATOM 694 N N . ALA A 1 97 ? 27.099 -4.598 -1.480 1.00 29.64 97 ALA A N 1
ATOM 695 C CA . ALA A 1 97 ? 28.066 -3.558 -1.826 1.00 29.64 97 ALA A CA 1
ATOM 696 C C . ALA A 1 97 ? 28.435 -2.914 -0.481 1.00 29.64 97 ALA A C 1
ATOM 698 O O . ALA A 1 97 ? 27.589 -2.308 0.165 1.00 29.64 97 ALA A O 1
ATOM 699 N N . ALA A 1 98 ? 29.502 -3.392 0.157 1.00 29.73 98 ALA A N 1
ATOM 700 C CA . ALA A 1 98 ? 30.856 -2.865 -0.004 1.00 29.73 98 ALA A CA 1
ATOM 701 C C . ALA A 1 98 ? 30.962 -1.457 0.607 1.00 29.73 98 ALA A C 1
ATOM 703 O O . ALA A 1 98 ? 30.393 -0.485 0.125 1.00 29.73 98 ALA A O 1
ATOM 704 N N . THR A 1 99 ? 31.654 -1.449 1.739 1.00 26.64 99 THR A N 1
ATOM 705 C CA . THR A 1 99 ? 32.176 -0.353 2.554 1.00 26.64 99 THR A CA 1
ATOM 706 C C . THR A 1 99 ? 32.540 0.935 1.817 1.00 26.64 99 THR A C 1
ATOM 708 O O . THR A 1 99 ? 33.062 0.925 0.708 1.00 26.64 99 THR A O 1
ATOM 711 N N . ALA A 1 100 ? 32.333 2.036 2.539 1.00 28.50 100 ALA A N 1
ATOM 712 C CA . ALA A 1 100 ? 32.876 3.361 2.288 1.00 28.50 100 ALA A CA 1
ATOM 713 C C . ALA A 1 100 ? 34.367 3.355 1.897 1.00 28.50 100 ALA A C 1
ATOM 715 O O . ALA A 1 100 ? 35.164 2.646 2.509 1.00 28.50 100 ALA A O 1
ATOM 716 N N . GLY A 1 101 ? 34.726 4.231 0.950 1.00 26.25 101 GLY A N 1
ATOM 717 C CA . GLY A 1 101 ? 36.100 4.681 0.718 1.00 26.25 101 GLY A CA 1
ATOM 718 C C . GLY A 1 101 ? 36.640 4.422 -0.689 1.00 26.25 101 GLY A C 1
ATOM 719 O O . GLY A 1 101 ? 37.342 3.442 -0.891 1.00 26.25 101 GLY A O 1
ATOM 720 N N . ALA A 1 102 ? 36.367 5.330 -1.628 1.00 25.75 102 ALA A N 1
ATOM 721 C CA . ALA A 1 102 ? 37.300 5.722 -2.692 1.00 25.75 102 ALA A CA 1
ATOM 722 C C . ALA A 1 102 ? 36.725 6.941 -3.424 1.00 25.75 102 ALA A C 1
ATOM 724 O O . ALA A 1 102 ? 35.804 6.843 -4.231 1.00 25.75 102 ALA A O 1
ATOM 725 N N . ILE A 1 103 ? 37.258 8.105 -3.076 1.00 31.02 103 ILE A N 1
ATOM 726 C CA . ILE A 1 103 ? 37.156 9.329 -3.856 1.00 31.02 103 ILE A CA 1
ATOM 727 C C . ILE A 1 103 ? 38.329 9.232 -4.832 1.00 31.02 103 ILE A C 1
ATOM 729 O O . ILE A 1 103 ? 39.454 9.213 -4.352 1.00 31.02 103 ILE A O 1
ATOM 733 N N . GLU A 1 104 ? 38.103 9.152 -6.143 1.00 24.16 104 GLU A N 1
ATOM 734 C CA . GLU A 1 104 ? 39.038 9.735 -7.114 1.00 24.16 104 GLU A CA 1
ATOM 735 C C . GLU A 1 104 ? 38.426 9.864 -8.519 1.00 24.16 104 GLU A C 1
ATOM 737 O O . GLU A 1 104 ? 38.033 8.899 -9.167 1.00 24.16 104 GLU A O 1
ATOM 742 N N . ALA A 1 105 ? 38.298 11.133 -8.906 1.00 25.97 105 ALA A N 1
ATOM 743 C CA . ALA A 1 105 ? 38.450 11.737 -10.225 1.00 25.97 105 ALA A CA 1
ATOM 744 C C . ALA A 1 105 ? 38.307 10.876 -11.497 1.00 25.97 105 ALA A C 1
ATOM 746 O O . ALA A 1 105 ? 39.192 10.104 -11.846 1.00 25.97 105 ALA A O 1
ATOM 747 N N . ALA A 1 106 ? 37.304 11.220 -12.313 1.00 26.02 106 ALA A N 1
ATOM 748 C CA . ALA A 1 106 ? 37.468 11.320 -13.767 1.00 26.02 106 ALA A CA 1
ATOM 749 C C . ALA A 1 106 ? 36.380 12.230 -14.365 1.00 26.02 106 ALA A C 1
ATOM 751 O O . ALA A 1 106 ? 35.331 11.783 -14.824 1.00 26.02 106 ALA A O 1
ATOM 752 N N . THR A 1 107 ? 36.626 13.539 -14.340 1.00 27.95 107 THR A N 1
ATOM 753 C CA . THR A 1 107 ? 35.991 14.485 -15.264 1.00 27.95 107 THR A CA 1
ATOM 754 C C . THR A 1 107 ? 36.804 14.570 -16.553 1.00 27.95 107 THR A C 1
ATOM 756 O O . THR A 1 107 ? 38.029 14.629 -16.487 1.00 27.95 107 THR A O 1
ATOM 759 N N . ALA A 1 108 ? 36.078 14.727 -17.665 1.00 25.23 108 ALA A N 1
ATOM 760 C CA . ALA A 1 108 ? 36.495 15.129 -19.015 1.00 25.23 108 ALA A CA 1
ATOM 761 C C . ALA A 1 108 ? 36.708 13.997 -20.037 1.00 25.23 108 ALA A C 1
ATOM 763 O O . ALA A 1 108 ? 37.627 13.193 -19.936 1.00 25.23 108 ALA A O 1
ATOM 764 N N . GLY A 1 109 ? 35.871 14.013 -21.082 1.00 24.02 109 GLY A N 1
ATOM 765 C CA . GLY A 1 109 ? 36.055 13.199 -22.282 1.00 24.02 109 GLY A CA 1
ATOM 766 C C . GLY A 1 109 ? 34.788 13.050 -23.117 1.00 24.02 109 GLY A C 1
ATOM 767 O O . GLY A 1 109 ? 34.207 11.976 -23.176 1.00 24.02 109 GLY A O 1
ATOM 768 N N . VAL A 1 110 ? 34.344 14.138 -23.748 1.00 29.80 110 VAL A N 1
ATOM 769 C CA . VAL A 1 110 ? 33.340 14.112 -24.821 1.00 29.80 110 VAL A CA 1
ATOM 770 C C . VAL A 1 110 ? 33.880 13.278 -25.988 1.00 29.80 110 VAL A C 1
ATOM 772 O O . VAL A 1 110 ? 34.946 13.619 -26.487 1.00 29.80 110 VAL A O 1
ATOM 775 N N . ALA A 1 111 ? 33.151 12.247 -26.432 1.00 23.97 111 ALA A N 1
ATOM 776 C CA . ALA A 1 111 ? 32.955 11.868 -27.842 1.00 23.97 111 ALA A CA 1
ATOM 777 C C . ALA A 1 111 ? 32.379 10.447 -27.972 1.00 23.97 111 ALA A C 1
ATOM 779 O O . ALA A 1 111 ? 32.962 9.488 -27.483 1.00 23.97 111 ALA A O 1
ATOM 780 N N . GLY A 1 112 ? 31.318 10.317 -28.770 1.00 22.92 112 GLY A N 1
ATOM 781 C CA . GLY A 1 112 ? 31.274 9.235 -29.753 1.00 22.92 112 GLY A CA 1
ATOM 782 C C . GLY A 1 112 ? 30.407 8.016 -29.440 1.00 22.92 112 GLY A C 1
ATOM 783 O O . GLY A 1 112 ? 30.843 7.094 -28.772 1.00 22.92 112 GLY A O 1
ATOM 784 N N . LEU A 1 113 ? 29.233 8.009 -30.078 1.00 26.22 113 LEU A N 1
ATOM 785 C CA . LEU A 1 113 ? 28.658 6.899 -30.848 1.00 26.22 113 LEU A CA 1
ATOM 786 C C . LEU A 1 113 ? 28.442 5.530 -30.173 1.00 26.22 113 LEU A C 1
ATOM 788 O O . LEU A 1 113 ? 29.365 4.790 -29.858 1.00 26.22 113 LEU A O 1
ATOM 792 N N . GLY A 1 114 ? 27.169 5.131 -30.175 1.00 23.52 114 GLY A N 1
ATOM 793 C CA . GLY A 1 114 ? 26.734 3.752 -29.990 1.00 23.52 114 GLY A CA 1
ATOM 794 C C . GLY A 1 114 ? 25.236 3.573 -30.227 1.00 23.52 114 GLY A C 1
ATOM 795 O O . GLY A 1 114 ? 24.560 2.961 -29.411 1.00 23.52 114 GLY A O 1
ATOM 796 N N . CYS A 1 115 ? 24.697 4.157 -31.303 1.00 27.08 115 CYS A N 1
ATOM 797 C CA . CYS A 1 115 ? 23.436 3.680 -31.867 1.00 27.08 115 CYS A CA 1
ATOM 798 C C . CYS A 1 115 ? 23.710 2.361 -32.605 1.00 27.08 115 CYS A C 1
ATOM 800 O O . CYS A 1 115 ? 24.598 2.330 -33.454 1.00 27.08 115 CYS A O 1
ATOM 802 N N . GLY A 1 116 ? 22.901 1.335 -32.336 1.00 25.52 116 GLY A N 1
ATOM 803 C CA . GLY A 1 116 ? 22.836 0.088 -33.109 1.00 25.52 116 GLY A CA 1
ATOM 804 C C . GLY A 1 116 ? 23.392 -1.120 -32.340 1.00 25.52 116 GLY A C 1
ATOM 805 O O . GLY A 1 116 ? 24.440 -1.023 -31.724 1.00 25.52 116 GLY A O 1
ATOM 806 N N . GLU A 1 117 ? 22.749 -2.282 -32.299 1.00 24.33 117 GLU A N 1
ATOM 807 C CA . GLU A 1 117 ? 21.683 -2.792 -33.155 1.00 24.33 117 GLU A CA 1
ATOM 808 C C . GLU A 1 117 ? 20.744 -3.707 -32.372 1.00 24.33 117 GLU A C 1
ATOM 810 O O . GLU A 1 117 ? 21.146 -4.498 -31.517 1.00 24.33 117 GLU A O 1
ATOM 815 N N . ALA A 1 118 ? 19.470 -3.604 -32.740 1.00 35.19 118 ALA A N 1
ATOM 816 C CA . ALA A 1 118 ? 18.493 -4.648 -32.552 1.00 35.19 118 ALA A CA 1
ATOM 817 C C . ALA A 1 118 ? 19.024 -5.942 -33.178 1.00 35.19 118 ALA A C 1
ATOM 819 O O . ALA A 1 118 ? 19.084 -6.077 -34.399 1.00 35.19 118 ALA A O 1
ATOM 820 N N . THR A 1 119 ? 19.345 -6.925 -32.343 1.00 25.92 119 THR A N 1
ATOM 821 C CA . THR A 1 119 ? 19.216 -8.307 -32.782 1.00 25.92 119 THR A CA 1
ATOM 822 C C . THR A 1 119 ? 17.728 -8.625 -32.746 1.00 25.92 119 THR A C 1
ATOM 824 O O . THR A 1 119 ? 17.127 -8.852 -31.699 1.00 25.92 119 THR A O 1
ATOM 827 N N . ALA A 1 120 ? 17.108 -8.558 -33.924 1.00 37.94 120 ALA A N 1
ATOM 828 C CA . ALA A 1 120 ? 15.830 -9.190 -34.191 1.00 37.94 120 ALA A CA 1
ATOM 829 C C . ALA A 1 120 ? 16.008 -10.706 -33.997 1.00 37.94 120 ALA A C 1
ATOM 831 O O . ALA A 1 120 ? 16.353 -11.435 -34.924 1.00 37.94 120 ALA A O 1
ATOM 832 N N . GLY A 1 121 ? 15.848 -11.148 -32.751 1.00 31.34 121 GLY A N 1
ATOM 833 C CA . GLY A 1 121 ? 15.808 -12.538 -32.330 1.00 31.34 121 GLY A CA 1
ATOM 834 C C . GLY A 1 121 ? 14.377 -12.902 -31.965 1.00 31.34 121 GLY A C 1
ATOM 835 O O . GLY A 1 121 ? 13.781 -12.350 -31.047 1.00 31.34 121 GLY A O 1
ATOM 836 N N . SER A 1 122 ? 13.808 -13.814 -32.732 1.00 39.59 122 SER A N 1
ATOM 837 C CA . SER A 1 122 ? 12.541 -14.4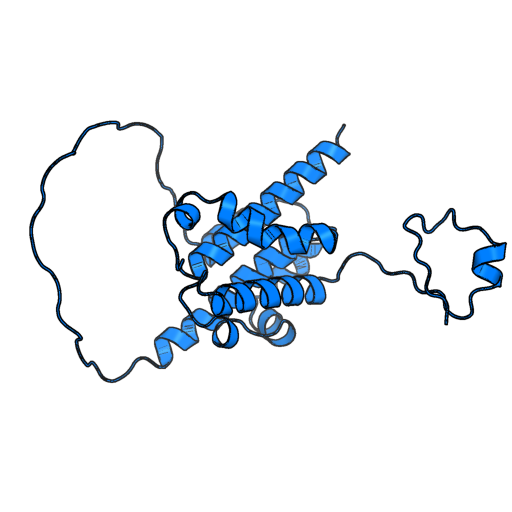82 -32.482 1.00 39.59 122 SER A CA 1
ATOM 838 C C . SER A 1 122 ? 12.538 -15.239 -31.145 1.00 39.59 122 SER A C 1
ATOM 8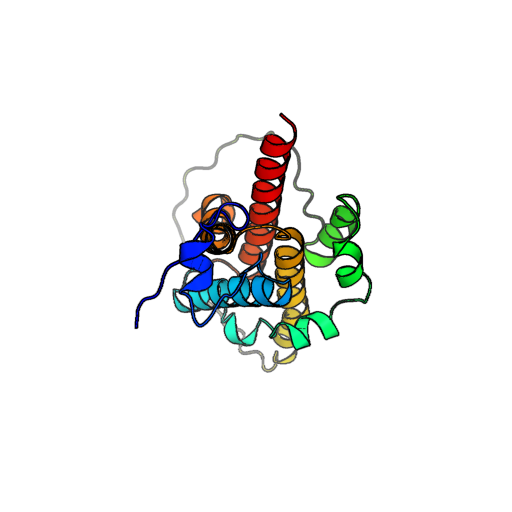40 O O . SER A 1 122 ? 13.250 -16.232 -31.016 1.00 39.59 122 SER A O 1
ATOM 842 N N . GLY A 1 123 ? 11.661 -14.823 -30.223 1.00 45.12 123 GLY A N 1
ATOM 843 C CA . GLY A 1 123 ? 11.175 -15.620 -29.088 1.00 45.12 123 GLY A CA 1
ATOM 844 C C . GLY A 1 123 ? 11.645 -15.135 -27.717 1.00 45.12 123 GLY A C 1
ATOM 845 O O . GLY A 1 123 ? 12.805 -15.316 -27.395 1.00 45.12 123 GLY A O 1
ATOM 846 N N . ASP A 1 124 ? 10.739 -14.573 -26.902 1.00 42.16 124 ASP A N 1
ATOM 847 C CA . ASP A 1 124 ? 10.971 -14.380 -25.454 1.00 42.16 124 ASP A CA 1
ATOM 848 C C . ASP A 1 124 ? 9.671 -14.113 -24.656 1.00 42.16 124 ASP A C 1
ATOM 850 O O . ASP A 1 124 ? 9.618 -13.323 -23.712 1.00 42.16 124 ASP A O 1
ATOM 854 N N . VAL A 1 125 ? 8.570 -14.781 -25.017 1.00 49.41 125 VAL A N 1
ATOM 855 C CA . VAL A 1 125 ? 7.328 -14.746 -24.211 1.00 49.41 125 VAL A CA 1
ATOM 856 C C . VAL A 1 125 ? 7.483 -15.451 -22.851 1.00 49.41 125 VAL A C 1
ATOM 858 O O . VAL A 1 125 ? 6.735 -15.161 -21.917 1.00 49.41 125 VAL A O 1
ATOM 861 N N . ASP A 1 126 ? 8.501 -16.302 -22.696 1.00 53.06 126 ASP A N 1
ATOM 862 C CA . ASP A 1 126 ? 8.759 -17.070 -21.471 1.00 53.06 126 ASP A CA 1
ATOM 863 C C . ASP A 1 126 ? 9.525 -16.267 -20.399 1.00 53.06 126 ASP A C 1
ATOM 865 O O . ASP A 1 126 ? 9.293 -16.437 -19.199 1.00 53.06 126 ASP A O 1
ATOM 869 N N . SER A 1 127 ? 10.379 -15.325 -20.812 1.00 62.03 127 SER A N 1
ATOM 870 C CA . SER A 1 127 ? 11.240 -14.537 -19.917 1.00 62.03 127 SER A CA 1
ATOM 871 C C . SER A 1 127 ? 10.455 -13.514 -19.075 1.00 62.03 127 SER A C 1
ATOM 873 O O . SER A 1 127 ? 10.739 -13.319 -17.891 1.00 62.03 127 SER A O 1
ATOM 875 N N . VAL A 1 128 ? 9.415 -12.893 -19.649 1.00 66.44 128 VAL A N 1
ATOM 876 C CA . VAL A 1 128 ? 8.521 -11.959 -18.929 1.00 66.44 128 VAL A CA 1
ATOM 877 C C . VAL A 1 128 ? 7.589 -12.713 -17.977 1.00 66.44 128 VAL A C 1
ATOM 879 O O . VAL A 1 128 ? 7.380 -12.271 -16.846 1.00 66.44 128 VAL A O 1
ATOM 882 N N . SER A 1 129 ? 7.092 -13.882 -18.396 1.00 73.50 129 SER A N 1
ATOM 883 C CA . SER A 1 129 ? 6.245 -14.758 -17.573 1.00 73.50 129 SER A CA 1
ATOM 884 C C . SER A 1 129 ? 6.948 -15.178 -16.276 1.00 73.50 129 SER A C 1
ATOM 886 O O . SER A 1 129 ? 6.345 -15.161 -15.202 1.00 73.50 129 SER A O 1
ATOM 888 N N . ALA A 1 130 ? 8.257 -15.444 -16.338 1.00 81.56 130 ALA A N 1
ATOM 889 C CA . ALA A 1 130 ? 9.061 -15.802 -15.171 1.00 81.56 130 ALA A CA 1
ATOM 890 C C . ALA A 1 130 ? 9.204 -14.668 -14.132 1.00 81.56 130 ALA A C 1
ATOM 892 O O . ALA A 1 130 ? 9.397 -14.942 -12.947 1.00 81.56 130 ALA A O 1
ATOM 893 N N . LEU A 1 131 ? 9.091 -13.398 -14.541 1.00 86.31 131 LEU A N 1
ATOM 894 C CA . LEU A 1 131 ? 9.224 -12.241 -13.645 1.00 86.31 131 LEU A CA 1
ATOM 895 C C . LEU A 1 131 ? 7.939 -11.929 -12.869 1.00 86.31 131 LEU A C 1
ATOM 897 O O . LEU A 1 131 ? 8.016 -11.381 -11.766 1.00 86.31 131 LEU A O 1
ATOM 901 N N . VAL A 1 132 ? 6.771 -12.286 -13.413 1.00 91.50 132 VAL A N 1
ATOM 902 C CA . VAL A 1 132 ? 5.460 -11.981 -12.814 1.00 91.50 132 VAL A CA 1
ATOM 903 C C . VAL A 1 132 ? 5.333 -12.523 -11.381 1.00 91.50 132 VAL A C 1
ATOM 905 O O . VAL A 1 132 ? 4.977 -11.744 -10.484 1.00 91.50 132 VAL A O 1
ATOM 908 N N . PRO A 1 133 ? 5.674 -13.798 -11.092 1.00 90.81 133 PRO A N 1
ATOM 909 C CA . PRO A 1 133 ? 5.653 -14.318 -9.728 1.00 90.81 133 PRO A CA 1
ATOM 910 C C . PRO A 1 133 ? 6.597 -13.566 -8.791 1.00 90.81 133 PRO A C 1
ATOM 912 O O . PRO A 1 133 ? 6.232 -13.249 -7.660 1.00 90.81 133 PRO A O 1
ATOM 915 N N . THR A 1 134 ? 7.802 -13.240 -9.263 1.00 91.69 134 THR A N 1
ATOM 916 C CA . THR A 1 134 ? 8.828 -12.578 -8.452 1.00 91.69 134 THR A CA 1
ATOM 917 C C . THR A 1 134 ? 8.420 -11.160 -8.065 1.00 91.69 134 THR A C 1
ATOM 919 O O . THR A 1 134 ? 8.489 -10.807 -6.889 1.00 91.69 134 THR A O 1
ATOM 922 N N . LEU A 1 135 ? 7.958 -10.349 -9.019 1.00 94.19 135 LEU A N 1
ATOM 923 C CA . LEU A 1 135 ? 7.531 -8.972 -8.750 1.00 94.19 135 LEU A CA 1
ATOM 924 C C . LEU A 1 135 ? 6.295 -8.940 -7.842 1.00 94.19 135 LEU A C 1
ATOM 926 O O . LEU A 1 135 ? 6.241 -8.159 -6.891 1.00 94.19 135 LEU A O 1
ATOM 930 N N . SER A 1 136 ? 5.343 -9.846 -8.076 1.00 95.38 136 SER A N 1
ATOM 931 C CA . SER A 1 136 ? 4.154 -9.991 -7.228 1.00 95.38 136 SER A CA 1
ATOM 932 C C . SER A 1 136 ? 4.528 -10.398 -5.796 1.00 95.38 136 SER A C 1
ATOM 934 O O . SER A 1 136 ? 3.994 -9.844 -4.836 1.00 95.38 136 SER A O 1
ATOM 936 N N . ALA A 1 137 ? 5.500 -11.301 -5.629 1.00 92.50 137 ALA A N 1
ATOM 937 C CA . ALA A 1 137 ? 6.013 -11.696 -4.318 1.00 92.50 137 ALA A CA 1
ATOM 938 C C . ALA A 1 137 ? 6.748 -10.551 -3.598 1.00 92.50 137 ALA A C 1
ATOM 940 O O . ALA A 1 137 ? 6.578 -10.383 -2.391 1.00 92.50 137 ALA A O 1
ATOM 941 N N . MET A 1 138 ? 7.519 -9.727 -4.316 1.00 94.88 138 MET A N 1
ATOM 942 C CA . MET A 1 138 ? 8.161 -8.534 -3.743 1.00 94.88 138 MET A CA 1
ATOM 943 C C . MET A 1 138 ? 7.124 -7.523 -3.235 1.00 94.88 138 MET A C 1
ATOM 945 O O . MET A 1 138 ? 7.245 -7.007 -2.122 1.00 94.88 138 MET A O 1
ATOM 949 N N . LEU A 1 139 ? 6.070 -7.275 -4.017 1.00 96.31 139 LEU A N 1
ATOM 950 C CA . LEU A 1 139 ? 4.976 -6.398 -3.607 1.00 96.31 139 LEU A CA 1
ATOM 951 C C . LEU A 1 139 ? 4.212 -6.963 -2.400 1.00 96.31 139 LEU A C 1
ATOM 953 O O . LEU A 1 139 ? 3.878 -6.220 -1.476 1.00 96.31 139 LEU A O 1
ATOM 957 N N . LEU A 1 140 ? 3.976 -8.278 -2.375 1.00 95.81 140 LEU A N 1
ATOM 958 C CA . LEU A 1 140 ? 3.353 -8.957 -1.241 1.00 95.81 140 LEU A CA 1
ATOM 959 C C . LEU A 1 140 ? 4.204 -8.833 0.025 1.00 95.81 140 LEU A C 1
ATOM 961 O O . LEU A 1 140 ? 3.667 -8.505 1.081 1.00 95.81 140 LEU A O 1
ATOM 965 N N . ALA A 1 141 ? 5.522 -9.007 -0.079 1.00 93.25 141 ALA A N 1
ATOM 966 C CA . ALA A 1 141 ? 6.438 -8.798 1.038 1.00 93.25 141 ALA A CA 1
ATOM 967 C C . ALA A 1 141 ? 6.354 -7.358 1.578 1.00 93.25 141 ALA A C 1
ATOM 969 O O . ALA A 1 141 ? 6.235 -7.164 2.787 1.00 93.25 141 ALA A O 1
ATOM 970 N N . ALA A 1 142 ? 6.323 -6.347 0.701 1.00 95.2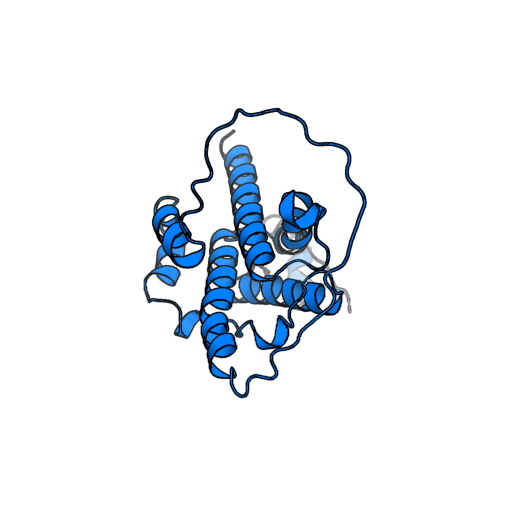5 142 ALA A N 1
ATOM 971 C CA . ALA A 1 142 ? 6.127 -4.957 1.121 1.00 95.25 142 ALA A CA 1
ATOM 972 C C . ALA A 1 142 ? 4.777 -4.755 1.839 1.00 95.25 142 ALA A C 1
ATOM 974 O O . ALA A 1 142 ? 4.718 -4.107 2.885 1.00 95.25 142 ALA A O 1
ATOM 975 N N . ALA A 1 143 ? 3.694 -5.351 1.330 1.00 96.50 143 ALA A N 1
ATOM 976 C CA . ALA A 1 143 ? 2.370 -5.274 1.948 1.00 96.50 143 ALA A CA 1
ATOM 977 C C . ALA A 1 143 ? 2.309 -5.949 3.332 1.00 96.50 143 ALA A C 1
ATOM 979 O O . ALA A 1 143 ? 1.607 -5.454 4.220 1.00 96.50 143 ALA A O 1
ATOM 980 N N . VAL A 1 144 ? 3.050 -7.045 3.537 1.00 94.69 144 VAL A N 1
ATOM 981 C CA . VAL A 1 144 ? 3.186 -7.710 4.845 1.00 94.69 144 VAL A CA 1
ATOM 982 C C . VAL A 1 144 ? 3.865 -6.782 5.847 1.00 94.69 144 VAL A C 1
ATOM 984 O O . VAL A 1 144 ? 3.325 -6.582 6.932 1.00 94.69 144 VAL A O 1
ATOM 987 N N . VAL A 1 145 ? 4.974 -6.139 5.466 1.00 93.75 145 VAL A N 1
ATOM 988 C CA . VAL A 1 145 ? 5.689 -5.182 6.332 1.00 93.75 145 VAL A CA 1
ATOM 989 C C . VAL A 1 145 ? 4.796 -4.010 6.745 1.00 93.75 145 VAL A C 1
ATOM 991 O O . VAL A 1 145 ? 4.925 -3.503 7.853 1.00 93.75 145 VAL A O 1
ATOM 994 N N . CYS A 1 14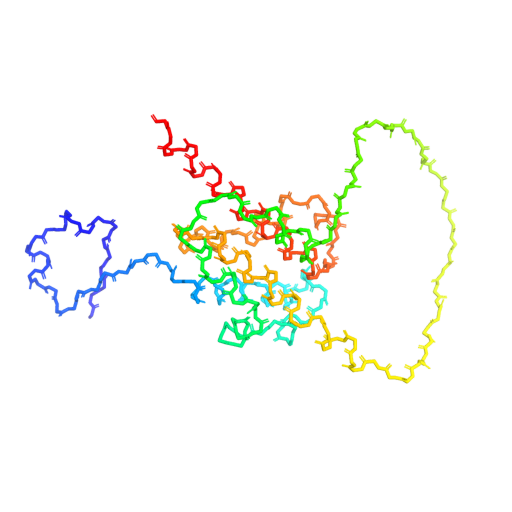6 ? 3.837 -3.613 5.910 1.00 94.81 146 CYS A N 1
ATOM 995 C CA . CYS A 1 146 ? 2.922 -2.507 6.192 1.00 94.81 146 CYS A CA 1
ATOM 996 C C . CYS A 1 146 ? 1.814 -2.810 7.226 1.00 94.81 146 CYS A C 1
ATOM 998 O O . CYS A 1 146 ? 0.825 -2.072 7.289 1.00 94.81 146 CYS A O 1
ATOM 1000 N N . ASP A 1 147 ? 1.903 -3.898 7.993 1.00 93.62 147 ASP A N 1
ATOM 1001 C CA . ASP A 1 147 ? 0.867 -4.248 8.965 1.00 93.62 147 ASP A CA 1
ATOM 1002 C C . ASP A 1 147 ? 0.645 -3.161 10.031 1.00 93.62 147 ASP A C 1
ATOM 1004 O O . ASP A 1 147 ? 1.579 -2.536 10.524 1.00 93.62 147 ASP A O 1
ATOM 1008 N N . GLY A 1 148 ? -0.618 -2.866 10.342 1.00 91.31 148 GLY A N 1
ATOM 1009 C CA . GLY A 1 148 ? -0.979 -1.791 11.273 1.00 91.31 148 GLY A CA 1
ATOM 1010 C C . GLY A 1 148 ? -0.778 -0.355 10.755 1.00 91.31 148 GLY A C 1
ATOM 1011 O O . GLY A 1 148 ? -1.173 0.593 11.443 1.00 91.31 148 GLY A O 1
ATOM 1012 N N . LEU A 1 149 ? -0.229 -0.151 9.549 1.00 92.62 149 LEU A N 1
ATOM 1013 C CA . LEU A 1 149 ? -0.137 1.180 8.945 1.00 92.62 149 LEU A CA 1
ATOM 1014 C C . LEU A 1 149 ? -1.511 1.686 8.487 1.00 92.62 149 LEU A C 1
ATOM 1016 O O . LEU A 1 149 ? -2.347 0.947 7.963 1.00 92.62 149 LEU A O 1
ATOM 1020 N N . SER A 1 150 ? -1.737 2.992 8.648 1.00 93.75 150 SER A N 1
ATOM 1021 C CA . SER A 1 150 ? -2.979 3.625 8.202 1.00 93.75 150 SER A CA 1
ATOM 1022 C C . SER A 1 150 ? -3.048 3.713 6.675 1.00 93.75 150 SER A C 1
ATOM 1024 O O . SER A 1 150 ? -2.029 3.842 5.992 1.00 93.75 150 SER A O 1
ATOM 1026 N N . GLY A 1 151 ? -4.262 3.783 6.123 1.00 93.31 151 GLY A N 1
ATOM 1027 C CA . GLY A 1 151 ? -4.443 4.046 4.692 1.00 93.31 151 GLY A CA 1
ATOM 1028 C C . GLY A 1 151 ? -3.837 5.380 4.226 1.00 93.31 151 GLY A C 1
ATOM 1029 O O . GLY A 1 151 ? -3.509 5.531 3.052 1.00 93.31 151 GLY A O 1
ATOM 1030 N N . ARG A 1 152 ? -3.662 6.360 5.126 1.00 94.06 152 ARG A N 1
ATOM 1031 C CA . ARG A 1 152 ? -2.950 7.613 4.823 1.00 94.06 152 ARG A CA 1
ATOM 1032 C C . ARG A 1 152 ? -1.457 7.357 4.639 1.00 94.06 152 ARG A C 1
ATOM 1034 O O . ARG A 1 152 ? -0.884 7.828 3.664 1.00 94.06 152 ARG A O 1
ATOM 1041 N N . THR A 1 153 ? -0.857 6.594 5.547 1.00 95.25 153 THR A N 1
ATOM 1042 C CA . THR A 1 153 ? 0.556 6.209 5.491 1.00 95.25 153 THR A CA 1
ATOM 1043 C C . THR A 1 153 ? 0.852 5.400 4.230 1.00 95.25 153 THR A C 1
ATOM 1045 O O . THR A 1 153 ? 1.742 5.768 3.470 1.00 95.25 153 THR A O 1
ATOM 1048 N N . LEU A 1 154 ? 0.037 4.381 3.932 1.00 96.25 154 LEU A N 1
ATOM 1049 C CA . LEU A 1 154 ? 0.196 3.539 2.739 1.00 96.25 154 LEU A CA 1
ATOM 1050 C C . LEU A 1 154 ? 0.234 4.340 1.434 1.00 96.25 154 LEU A C 1
ATOM 1052 O O . LEU A 1 154 ? 1.057 4.064 0.571 1.00 96.25 154 LEU A O 1
ATOM 1056 N N . ARG A 1 155 ? -0.617 5.365 1.298 1.00 95.56 155 ARG A N 1
ATOM 1057 C CA . ARG A 1 155 ? -0.646 6.220 0.099 1.00 95.56 155 ARG A CA 1
ATOM 1058 C C . ARG A 1 155 ? 0.563 7.151 -0.018 1.00 95.56 155 ARG A C 1
ATOM 1060 O O . ARG A 1 155 ? 0.841 7.631 -1.109 1.00 95.56 155 ARG A O 1
ATOM 1067 N N . LYS A 1 156 ? 1.285 7.411 1.078 1.00 96.75 156 LYS A N 1
ATOM 1068 C CA . LYS A 1 156 ? 2.539 8.182 1.057 1.00 96.75 156 LYS A CA 1
ATOM 1069 C C . LYS A 1 156 ? 3.751 7.324 0.694 1.00 96.75 156 LYS A C 1
ATOM 1071 O O . LYS A 1 156 ? 4.728 7.867 0.184 1.00 96.75 156 LYS A O 1
ATOM 1076 N N . LEU A 1 157 ? 3.701 6.013 0.942 1.00 96.44 157 LEU A N 1
ATOM 1077 C CA . LEU A 1 157 ? 4.840 5.116 0.724 1.00 96.44 157 LEU A CA 1
ATOM 1078 C C . LEU A 1 157 ? 5.426 5.174 -0.695 1.00 96.44 157 LEU A C 1
ATOM 1080 O O . LEU A 1 157 ? 6.648 5.235 -0.785 1.00 96.44 157 LEU A O 1
ATOM 1084 N N . PRO A 1 158 ? 4.643 5.233 -1.793 1.00 95.50 158 PRO A N 1
ATOM 1085 C CA . PRO A 1 158 ? 5.212 5.332 -3.139 1.00 95.50 158 PRO A CA 1
ATOM 1086 C C . PRO A 1 158 ? 6.094 6.574 -3.328 1.00 95.50 158 PRO A C 1
ATOM 1088 O O . PRO A 1 158 ? 7.171 6.493 -3.916 1.00 95.50 158 PRO A O 1
ATOM 1091 N N . PHE A 1 159 ? 5.676 7.712 -2.766 1.00 94.69 159 PHE A N 1
ATOM 1092 C CA . PHE A 1 159 ? 6.462 8.944 -2.787 1.00 94.69 159 PHE A CA 1
ATOM 1093 C C . PHE A 1 159 ? 7.735 8.813 -1.941 1.00 94.69 159 PHE A C 1
ATOM 1095 O O . PHE A 1 159 ? 8.822 9.156 -2.400 1.00 94.69 159 PHE A O 1
ATOM 1102 N N . LEU A 1 160 ? 7.620 8.268 -0.725 1.00 94.88 160 LEU A N 1
ATOM 1103 C CA . LEU A 1 160 ? 8.765 8.050 0.168 1.00 94.88 160 LEU A CA 1
ATOM 1104 C C . LEU A 1 160 ? 9.778 7.052 -0.411 1.00 94.88 160 LEU A C 1
ATOM 1106 O O . LEU A 1 160 ? 10.981 7.219 -0.225 1.00 94.88 160 LEU A O 1
ATOM 1110 N N . ALA A 1 161 ? 9.305 6.036 -1.131 1.00 94.75 161 ALA A N 1
ATOM 1111 C CA . ALA A 1 161 ? 10.136 5.066 -1.832 1.00 94.75 161 ALA A CA 1
ATOM 1112 C C . ALA A 1 161 ? 10.976 5.738 -2.919 1.00 94.75 161 ALA A C 1
ATOM 1114 O O . ALA A 1 161 ? 12.195 5.558 -2.960 1.00 94.75 161 ALA A O 1
ATOM 1115 N N . HIS A 1 162 ? 10.326 6.554 -3.753 1.00 92.25 162 HIS A N 1
ATOM 1116 C CA . HIS A 1 162 ? 10.981 7.282 -4.832 1.00 92.25 162 HIS A CA 1
ATOM 1117 C C . HIS A 1 162 ? 11.978 8.323 -4.300 1.00 92.25 162 HIS A C 1
ATOM 1119 O O . HIS A 1 162 ? 13.129 8.349 -4.725 1.00 92.25 162 HIS A O 1
ATOM 1125 N N . ALA A 1 163 ? 11.565 9.153 -3.337 1.00 91.88 163 ALA A N 1
ATOM 1126 C CA . ALA A 1 163 ? 12.396 10.222 -2.781 1.00 91.88 163 ALA A CA 1
ATOM 1127 C C . ALA A 1 163 ? 13.550 9.702 -1.906 1.00 91.88 163 ALA A C 1
ATOM 1129 O O . ALA A 1 163 ? 14.637 10.270 -1.908 1.00 91.88 163 ALA A O 1
ATOM 1130 N N . GLY A 1 164 ? 13.328 8.614 -1.163 1.00 88.19 164 GLY A N 1
ATOM 1131 C CA . GLY A 1 164 ? 14.319 8.036 -0.253 1.00 88.19 164 GLY A CA 1
ATOM 1132 C C . GLY A 1 164 ? 15.383 7.170 -0.929 1.00 88.19 164 GLY A C 1
ATOM 1133 O O . GLY A 1 164 ? 16.258 6.652 -0.239 1.00 88.19 164 GLY A O 1
ATOM 1134 N N . SER A 1 165 ? 15.313 6.982 -2.249 1.00 87.56 165 SER A N 1
ATOM 1135 C CA . SER A 1 165 ? 16.221 6.108 -2.992 1.00 87.56 165 SER A CA 1
ATOM 1136 C C . SER A 1 165 ? 17.033 6.914 -4.007 1.00 87.56 165 SER A C 1
ATOM 1138 O O . SER A 1 165 ? 16.504 7.257 -5.067 1.00 87.56 165 SER A O 1
ATOM 1140 N N . PRO A 1 166 ? 18.337 7.154 -3.769 1.00 82.12 166 PRO A N 1
ATOM 1141 C CA . PRO A 1 166 ? 19.185 7.916 -4.694 1.00 82.12 166 PRO A CA 1
ATOM 1142 C C . PRO A 1 166 ? 19.193 7.342 -6.117 1.00 82.12 166 PRO A C 1
ATOM 1144 O O . PRO A 1 166 ? 19.230 8.074 -7.101 1.00 82.12 166 PRO A O 1
ATOM 1147 N N . ARG A 1 167 ? 19.089 6.010 -6.225 1.00 78.56 167 ARG A N 1
ATOM 1148 C CA . ARG A 1 167 ? 19.028 5.285 -7.499 1.00 78.56 167 ARG A CA 1
ATOM 1149 C C . ARG A 1 167 ? 17.769 5.594 -8.318 1.00 78.56 167 ARG A C 1
ATOM 1151 O O . ARG A 1 167 ? 17.835 5.525 -9.536 1.00 78.56 167 ARG A O 1
ATOM 1158 N N . LEU A 1 168 ? 16.646 5.905 -7.666 1.00 85.06 168 LEU A N 1
ATOM 1159 C CA . LEU A 1 168 ? 15.397 6.281 -8.340 1.00 85.06 168 LEU A CA 1
ATOM 1160 C C . LEU A 1 168 ? 15.376 7.777 -8.665 1.00 85.06 168 LEU A C 1
ATOM 1162 O O . LEU A 1 168 ? 14.918 8.166 -9.730 1.00 85.06 168 LEU A O 1
ATOM 1166 N N . ALA A 1 169 ? 15.952 8.611 -7.795 1.00 76.19 169 ALA A N 1
ATOM 1167 C CA . ALA A 1 169 ? 16.036 10.054 -8.012 1.00 76.19 169 ALA A CA 1
ATOM 1168 C C . ALA A 1 169 ? 16.836 10.446 -9.273 1.00 76.19 169 ALA A C 1
ATOM 1170 O O . ALA A 1 169 ? 16.591 11.503 -9.846 1.00 76.19 169 ALA A O 1
ATOM 1171 N N . LEU A 1 170 ? 17.776 9.600 -9.704 1.00 76.75 170 LEU A N 1
ATOM 1172 C CA . LEU A 1 170 ? 18.631 9.835 -10.874 1.00 76.75 170 LEU A CA 1
ATOM 1173 C C . LEU A 1 170 ? 18.146 9.131 -12.154 1.00 76.75 170 LEU A C 1
ATOM 1175 O O . LEU A 1 170 ? 18.772 9.293 -13.198 1.00 76.75 170 LEU A O 1
ATOM 1179 N N . ALA A 1 171 ? 17.071 8.337 -12.092 1.00 75.69 171 ALA A N 1
ATOM 1180 C CA . ALA A 1 171 ? 16.624 7.507 -13.208 1.00 75.69 171 ALA A CA 1
ATOM 1181 C C . ALA A 1 171 ? 15.098 7.532 -13.344 1.00 75.69 171 ALA A C 1
ATOM 1183 O O . ALA A 1 171 ? 14.393 6.826 -12.626 1.00 75.69 171 ALA A O 1
ATOM 1184 N N . VAL A 1 172 ? 14.602 8.316 -14.305 1.00 85.69 172 VAL A N 1
ATOM 1185 C CA . VAL A 1 172 ? 13.201 8.302 -14.744 1.00 85.69 172 VAL A CA 1
ATOM 1186 C C . VAL A 1 172 ? 13.184 8.052 -16.259 1.00 85.69 172 VAL A C 1
ATOM 1188 O O . VAL A 1 172 ? 13.784 8.841 -16.991 1.00 85.69 172 VAL A O 1
ATOM 1191 N N . PRO A 1 173 ? 12.535 6.977 -16.744 1.00 90.88 173 PRO A N 1
ATOM 1192 C CA . PRO A 1 173 ? 11.802 5.975 -15.968 1.00 90.88 173 PRO A CA 1
ATOM 1193 C C . PRO A 1 173 ? 12.730 5.008 -15.204 1.00 90.88 173 PRO A C 1
ATOM 1195 O O . PRO A 1 173 ? 13.821 4.667 -15.662 1.00 90.88 173 PRO A O 1
ATOM 1198 N N . CYS A 1 174 ? 12.291 4.541 -14.033 1.00 92.06 174 CYS A N 1
ATOM 1199 C CA . CYS A 1 174 ? 12.994 3.537 -13.231 1.00 92.06 174 CYS A CA 1
ATOM 1200 C C . CYS A 1 174 ? 12.456 2.120 -13.490 1.00 92.06 174 CYS A C 1
ATOM 1202 O O . CYS A 1 174 ? 11.295 1.944 -13.846 1.00 92.06 174 CYS A O 1
ATOM 1204 N N . ALA A 1 175 ? 13.278 1.090 -13.277 1.00 92.38 175 ALA A N 1
ATOM 1205 C CA . ALA A 1 175 ? 12.815 -0.296 -13.403 1.00 92.38 175 ALA A CA 1
ATOM 1206 C C . ALA A 1 175 ? 11.922 -0.702 -12.216 1.00 92.38 175 ALA A C 1
ATOM 1208 O O . ALA A 1 175 ? 12.285 -0.478 -11.052 1.00 92.38 175 ALA A O 1
ATOM 1209 N N . GLY A 1 176 ? 10.813 -1.385 -12.488 1.00 92.56 176 GLY A N 1
ATOM 1210 C CA . GLY A 1 176 ? 9.804 -1.786 -11.506 1.00 92.56 176 GLY A CA 1
ATOM 1211 C C . GLY A 1 176 ? 10.378 -2.626 -10.367 1.00 92.56 176 GLY A C 1
ATOM 1212 O O . GLY A 1 176 ? 10.057 -2.403 -9.202 1.00 92.56 176 GLY A O 1
ATOM 1213 N N . LYS A 1 177 ? 11.337 -3.515 -10.658 1.00 92.94 177 LYS A N 1
ATOM 1214 C CA . LYS A 1 177 ? 12.057 -4.284 -9.625 1.00 92.94 177 LYS A CA 1
ATOM 1215 C C . LYS A 1 177 ? 12.778 -3.379 -8.616 1.00 92.94 177 LYS A C 1
ATOM 1217 O O . LYS A 1 177 ? 12.741 -3.635 -7.412 1.00 92.94 177 LYS A O 1
ATOM 1222 N N . HIS A 1 178 ? 13.444 -2.323 -9.088 1.00 93.19 178 HIS A N 1
ATOM 1223 C CA . HIS A 1 178 ? 14.126 -1.375 -8.203 1.00 93.19 178 HIS A CA 1
ATOM 1224 C C . HIS A 1 178 ? 13.120 -0.563 -7.389 1.00 93.19 178 HIS A C 1
ATOM 1226 O O . HIS A 1 178 ? 13.337 -0.359 -6.195 1.00 93.19 178 HIS A O 1
ATOM 1232 N N . PHE A 1 179 ? 12.008 -0.161 -8.008 1.00 95.75 179 PHE A N 1
ATOM 1233 C CA . PHE A 1 179 ? 10.938 0.542 -7.313 1.00 95.75 179 PHE A CA 1
ATOM 1234 C C . PHE A 1 179 ? 10.314 -0.308 -6.198 1.00 95.75 179 PHE A C 1
ATOM 1236 O O . PHE A 1 179 ? 10.188 0.156 -5.071 1.00 95.75 179 PHE A O 1
ATOM 1243 N N . LEU A 1 180 ? 9.978 -1.573 -6.468 1.00 95.69 180 LEU A N 1
ATOM 1244 C CA . LEU A 1 180 ? 9.386 -2.473 -5.471 1.00 95.69 180 LEU A CA 1
ATOM 1245 C C . LEU A 1 180 ? 10.325 -2.736 -4.288 1.00 95.69 180 LEU A C 1
ATOM 1247 O O . LEU A 1 180 ? 9.873 -2.800 -3.146 1.00 95.69 180 LEU A O 1
ATOM 1251 N N . ARG A 1 181 ? 11.636 -2.825 -4.536 1.00 94.25 181 ARG A N 1
ATOM 1252 C CA . ARG A 1 181 ? 12.636 -2.893 -3.463 1.00 94.25 181 ARG A CA 1
ATOM 1253 C C . ARG A 1 181 ? 12.650 -1.614 -2.623 1.00 94.25 181 ARG A C 1
ATOM 1255 O O . ARG A 1 181 ? 12.551 -1.684 -1.404 1.00 94.25 181 ARG A O 1
ATOM 1262 N N . ALA A 1 182 ? 12.704 -0.451 -3.270 1.00 95.06 182 ALA A N 1
ATOM 1263 C CA . ALA A 1 182 ? 12.641 0.838 -2.585 1.00 95.06 182 ALA A CA 1
ATOM 1264 C C . ALA A 1 182 ? 11.347 1.013 -1.772 1.00 95.06 182 ALA A C 1
ATOM 1266 O O . ALA A 1 182 ? 11.369 1.606 -0.693 1.00 95.06 182 ALA A O 1
ATOM 1267 N N . LEU A 1 183 ? 10.229 0.485 -2.276 1.00 96.62 183 LEU A N 1
ATOM 1268 C CA . LEU A 1 183 ? 8.931 0.501 -1.611 1.00 96.62 183 LEU A CA 1
ATOM 1269 C C . LEU A 1 183 ? 8.933 -0.353 -0.344 1.00 96.62 183 LEU A C 1
ATOM 1271 O O . LEU A 1 183 ? 8.471 0.108 0.699 1.00 96.62 183 LEU A O 1
ATOM 1275 N N . HIS A 1 184 ? 9.491 -1.562 -0.419 1.00 95.38 184 HIS A N 1
ATOM 1276 C CA . HIS A 1 184 ? 9.707 -2.407 0.751 1.00 95.38 184 HIS A CA 1
ATOM 1277 C C . HIS A 1 184 ? 10.581 -1.698 1.798 1.00 95.38 184 HIS A C 1
ATOM 1279 O O . HIS A 1 184 ? 10.218 -1.635 2.972 1.00 95.38 184 HIS A O 1
ATOM 1285 N N . ASP A 1 185 ? 11.695 -1.098 1.375 1.00 94.44 185 ASP A N 1
ATOM 1286 C CA . ASP A 1 185 ? 12.616 -0.411 2.285 1.00 94.44 185 ASP A CA 1
ATOM 1287 C C . ASP A 1 185 ? 11.976 0.834 2.923 1.00 94.44 185 ASP A C 1
ATOM 1289 O O . ASP A 1 185 ? 12.197 1.114 4.102 1.00 94.44 185 ASP A O 1
ATOM 1293 N N . ALA A 1 186 ? 11.152 1.576 2.178 1.00 95.56 186 ALA A N 1
ATOM 1294 C CA . ALA A 1 186 ? 10.386 2.702 2.712 1.00 95.56 186 ALA A CA 1
ATOM 1295 C C . ALA A 1 186 ? 9.338 2.254 3.738 1.00 95.56 186 ALA A C 1
ATOM 1297 O O . ALA A 1 186 ? 9.207 2.890 4.781 1.00 95.56 186 ALA A O 1
ATOM 1298 N N . ALA A 1 187 ? 8.635 1.148 3.478 1.00 95.75 187 ALA A N 1
ATOM 1299 C CA . ALA A 1 187 ? 7.693 0.567 4.431 1.00 95.75 187 ALA A CA 1
ATOM 1300 C C . ALA A 1 187 ? 8.389 0.120 5.725 1.00 95.75 187 ALA A C 1
ATOM 1302 O O . ALA A 1 187 ? 7.881 0.369 6.817 1.00 95.75 187 ALA A O 1
ATOM 1303 N N . ALA A 1 188 ? 9.567 -0.499 5.611 1.00 93.56 188 ALA A N 1
ATOM 1304 C CA . ALA A 1 188 ? 10.355 -0.924 6.763 1.00 93.56 188 ALA A CA 1
ATOM 1305 C C . ALA A 1 188 ? 10.826 0.265 7.617 1.00 93.56 188 ALA A C 1
ATOM 1307 O O . ALA A 1 188 ? 10.741 0.202 8.843 1.00 93.56 188 ALA A O 1
ATOM 1308 N N . ARG A 1 189 ? 11.271 1.363 6.987 1.00 93.81 189 ARG A N 1
ATOM 1309 C CA . ARG A 1 189 ? 11.632 2.602 7.698 1.00 93.81 189 ARG A CA 1
ATOM 1310 C C . ARG A 1 189 ? 10.440 3.203 8.435 1.00 93.81 189 ARG A C 1
ATOM 1312 O O . ARG A 1 189 ? 10.545 3.467 9.623 1.00 93.81 189 ARG A O 1
ATOM 1319 N N . GLU A 1 190 ? 9.295 3.324 7.768 1.00 94.50 190 GLU A N 1
ATOM 1320 C CA . GLU A 1 190 ? 8.077 3.868 8.382 1.00 94.50 190 GLU A CA 1
ATOM 1321 C C . GLU A 1 190 ? 7.629 3.046 9.605 1.00 94.50 190 GLU A C 1
ATOM 1323 O O . GLU A 1 190 ? 7.192 3.604 10.612 1.00 94.50 190 GLU A O 1
ATOM 1328 N N . GLN A 1 191 ? 7.768 1.717 9.556 1.00 91.56 191 GLN A N 1
ATOM 1329 C CA . GLN A 1 191 ? 7.484 0.861 10.711 1.00 91.56 191 GLN A CA 1
ATOM 1330 C C . GLN A 1 191 ? 8.469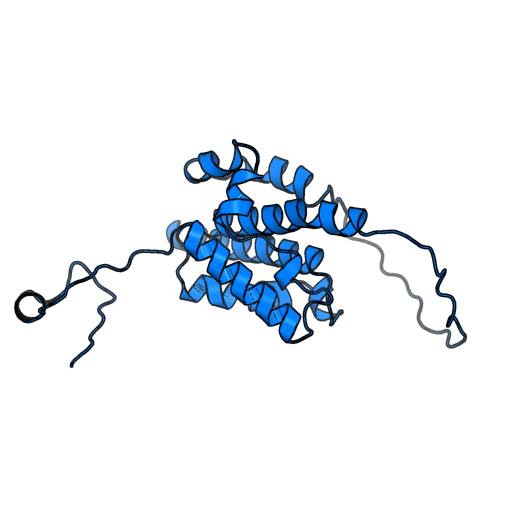 1.054 11.858 1.00 91.56 191 GLN A C 1
ATOM 1332 O O . GLN A 1 191 ? 8.067 1.027 13.022 1.00 91.56 191 GLN A O 1
ATOM 1337 N N . GLN A 1 192 ? 9.747 1.250 11.541 1.00 91.12 192 GLN A N 1
ATOM 1338 C CA . GLN A 1 192 ? 10.766 1.518 12.545 1.00 91.12 192 GLN A CA 1
ATOM 1339 C C . GLN A 1 192 ? 10.545 2.876 13.219 1.00 91.12 192 GLN A C 1
ATOM 1341 O O . GLN A 1 192 ? 10.616 2.976 14.439 1.00 91.12 192 GLN A O 1
ATOM 1346 N N . ASP A 1 193 ? 10.215 3.907 12.448 1.00 91.62 193 ASP A N 1
ATOM 1347 C CA . ASP A 1 193 ? 9.917 5.233 12.990 1.00 91.62 193 ASP A CA 1
ATOM 1348 C C . ASP A 1 193 ? 8.686 5.171 13.907 1.00 91.62 193 ASP A C 1
ATOM 1350 O O . ASP A 1 193 ? 8.670 5.732 15.003 1.00 91.62 193 ASP A O 1
ATOM 1354 N N . ARG A 1 194 ? 7.665 4.401 13.510 1.00 88.12 194 ARG A N 1
ATOM 1355 C CA . ARG A 1 194 ? 6.481 4.157 14.339 1.00 88.12 194 ARG A CA 1
ATOM 1356 C C . ARG A 1 194 ? 6.813 3.405 15.630 1.00 88.12 194 ARG A C 1
ATOM 1358 O O . ARG A 1 194 ? 6.247 3.738 16.669 1.00 88.12 194 ARG A O 1
ATOM 1365 N N . SER A 1 195 ? 7.680 2.393 15.586 1.00 87.06 195 SER A N 1
ATOM 1366 C CA . SER A 1 195 ? 8.034 1.602 16.772 1.00 87.06 195 SER A CA 1
ATOM 1367 C C . SER A 1 195 ? 8.819 2.427 17.795 1.00 87.06 195 SER A C 1
ATOM 1369 O O . SER A 1 195 ? 8.562 2.305 18.990 1.00 87.06 195 SER A O 1
ATOM 1371 N N . GLN A 1 196 ? 9.683 3.339 17.336 1.00 89.88 196 GLN A N 1
ATOM 1372 C CA . GLN A 1 196 ? 10.412 4.269 18.203 1.00 89.88 196 GLN A CA 1
ATOM 1373 C C . GLN A 1 196 ? 9.465 5.178 18.993 1.00 89.88 196 GLN A C 1
ATOM 1375 O O . GLN A 1 196 ? 9.630 5.324 20.203 1.00 89.88 196 GLN A O 1
ATOM 1380 N N . LEU A 1 197 ? 8.429 5.715 18.341 1.00 88.19 197 LEU A N 1
ATOM 1381 C CA . LEU A 1 197 ? 7.422 6.566 18.990 1.00 88.19 197 LEU A CA 1
ATOM 1382 C C . LEU A 1 197 ? 6.553 5.824 20.015 1.00 88.19 197 LEU A C 1
ATOM 1384 O O . LEU A 1 197 ? 5.960 6.461 20.875 1.00 88.19 197 LEU A O 1
ATOM 1388 N N . LEU A 1 198 ? 6.445 4.497 19.907 1.00 80.50 198 LEU A N 1
ATOM 1389 C CA . LEU A 1 198 ? 5.700 3.655 20.851 1.00 80.50 198 LEU A CA 1
ATOM 1390 C C . LEU A 1 198 ? 6.566 3.171 22.024 1.00 80.50 198 LEU A C 1
ATOM 1392 O O . LEU A 1 198 ? 6.029 2.634 22.989 1.00 80.50 198 LEU A O 1
ATOM 1396 N N . SER A 1 199 ? 7.890 3.309 21.916 1.00 78.56 199 SER A N 1
ATOM 1397 C CA . SER A 1 199 ? 8.860 2.849 22.918 1.00 78.56 199 SER A CA 1
ATOM 1398 C C . SER A 1 199 ? 9.315 3.927 23.910 1.00 78.56 199 SER A C 1
ATOM 1400 O O . SER A 1 199 ? 10.027 3.592 24.857 1.00 78.56 199 SER A O 1
ATOM 1402 N N . GLY A 1 200 ? 8.934 5.190 23.688 1.00 54.44 200 GLY A N 1
ATOM 1403 C CA . GLY A 1 200 ? 9.183 6.322 24.590 1.00 54.44 200 GLY A CA 1
ATOM 1404 C C . GLY A 1 200 ? 7.944 6.690 25.388 1.00 54.44 200 GLY A C 1
ATOM 1405 O O . GLY A 1 200 ? 8.114 7.036 26.576 1.00 54.44 200 GLY A O 1
#

Foldseek 3Di:
DDDDDDPDDVPDDPVVVVPDPDDDDDAADDLLRLLVLLLVVLQVCVVVQQAPDNSVVLADRPVVLVVLDPPPLVVCLPPDDDPVVVVCCVLLNDPPDDDDDDDDDDDDDDDDDDDDDDPPDPDDPPVSVVRSNSLNNLSSLLSSLLPPPHPVLSNCLLVQLQVVDPQSVVDGNDHSSSSSVSSSVSSNVVVVVVVVVVVD

Secondary structure (DSSP, 8-state):
------S-SSS--HHHHHT-S------SPPHHHHHHHHHHHHHHHHHTTSBSS-HHHHS--HHHHHHHS-TTTTTGGGS-SSTHHHHHHHHH-------S------------------------HHHHHHHHHHHHHHHHHHHHHTTT--HHHHHHHHHHHHHT-HHHHT-SSBPHHHHHHHHHHHHHHHHHHHHHHHH-

Sequence (200 aa):
MVLTTSNITQAIDVAFVDRADIKAYIGPPTLAARYEMLRGSVVELSRAGIIAEDMSQMLLPYAAAVAISPPGASAAAGVGLSANSHLHATLYGSSRAATAGAIEAATAGVAGLGCGEATAGSGDVDSVSALVPTLSAMLLAAAVVCDGLSGRTLRKLPFLAHAGSPRLALAVPCAGKHFLRALHDAAAREQQDRSQLLSG

InterPro domains:
  IPR044539 Pachytene checkpoint protein 2-like [PTHR45991] (1-197)
  IPR058249 Pachytene checkpoint protein 2, C-terminal [PF23242] (134-190)

Organism: NCBI:txid51714

pLDDT: mean 75.52, std 25.62, range [22.92, 98.06]